Protein AF-A0A538DEJ4-F1 (afdb_monomer)

Mean predicted aligned error: 14.35 Å

Sequence (282 aa):
MAHRPQLLLADEPTGELDAKNAAVVYELIGELTRAQGTTAIVVSHDPGSASIADRIVHIRDGRVSAEQARAQPDSEEIVVARGGWLRVPEELLRRGGIGSRARARLAEHSVLIEGTEDVAEAEPEAPKPTPAAPTDGVAIELRDLVKRTGERTILSGLSAAIRPGLLTVVTGPSGSGKTTLLHLLAGLDLPSAGEVVVLGERIDELDRAGRAAFRRDRLALVAQEPPLVPFLSVRENVELFLGLRSPNGNNGQAQETLALVGLEQLAEQRVSRLSTGEQERV

Solvent-accessible surface area (backbone atoms only — not comparable to full-atom values): 17095 Å² total; per-residue (Å²): 122,97,78,70,56,67,66,46,82,39,76,47,87,42,81,81,50,33,74,70,59,30,47,53,52,42,51,52,52,38,50,48,28,63,78,66,68,25,45,74,48,74,47,69,90,57,76,66,56,62,79,59,41,68,62,48,78,42,72,54,96,94,36,77,34,36,38,35,44,59,92,40,83,91,50,75,47,65,48,68,43,90,93,72,51,60,57,79,55,68,67,59,29,61,78,53,56,36,44,91,47,64,47,76,44,83,54,100,90,47,76,49,77,40,40,39,95,55,74,51,80,66,70,79,71,70,78,76,74,79,78,63,78,70,53,91,67,65,33,33,43,34,42,48,25,22,33,62,62,87,92,47,73,58,38,84,51,48,62,50,75,41,52,39,76,59,93,81,87,88,85,77,61,65,88,65,33,66,69,57,51,53,31,40,74,54,42,76,42,73,64,72,38,60,47,44,31,48,74,84,40,57,48,70,78,43,53,79,66,52,28,51,50,46,37,51,75,76,52,85,82,89,60,97,68,69,92,70,56,54,87,35,26,43,40,54,44,43,36,51,58,51,38,72,61,37,87,85,70,50,93,66,55,33,59,58,53,28,52,78,65,73,40,58,92,45,29,83,41,38,45,73,76,48,55,69,78,54,51,75,62,105

Structure (mmCIF, N/CA/C/O backbone):
data_AF-A0A538DEJ4-F1
#
_entry.id   AF-A0A538DEJ4-F1
#
loop_
_atom_site.group_PDB
_atom_site.id
_atom_site.type_symbol
_atom_site.label_atom_id
_atom_site.label_alt_id
_atom_site.label_comp_id
_atom_site.label_asym_id
_atom_site.label_entity_id
_atom_site.label_seq_id
_atom_site.pdbx_PDB_ins_code
_atom_site.Cartn_x
_atom_site.Cartn_y
_atom_site.Cartn_z
_atom_site.occupancy
_atom_site.B_iso_or_equiv
_atom_site.auth_seq_id
_atom_site.auth_comp_id
_atom_site.auth_asym_id
_atom_site.auth_atom_id
_atom_site.pdbx_PDB_model_num
ATOM 1 N N . MET A 1 1 ? -0.278 -19.490 22.471 1.00 59.78 1 MET A N 1
ATOM 2 C CA . MET A 1 1 ? 0.626 -18.517 23.132 1.00 59.78 1 MET A CA 1
ATOM 3 C C . MET A 1 1 ? 1.548 -19.221 24.112 1.00 59.78 1 MET A C 1
ATOM 5 O O . MET A 1 1 ? 1.057 -19.983 24.934 1.00 59.78 1 MET A O 1
ATOM 9 N N . ALA A 1 2 ? 2.864 -19.004 24.004 1.00 63.00 2 ALA A N 1
ATOM 10 C CA . ALA A 1 2 ? 3.878 -19.783 24.730 1.00 63.00 2 ALA A CA 1
ATOM 11 C C . ALA A 1 2 ? 3.918 -19.525 26.250 1.00 63.00 2 ALA A C 1
ATOM 13 O O . ALA A 1 2 ? 4.257 -20.429 27.004 1.00 63.00 2 ALA A O 1
ATOM 14 N N . HIS A 1 3 ? 3.538 -18.328 26.708 1.00 77.38 3 HIS A N 1
ATOM 15 C CA . HIS A 1 3 ? 3.664 -17.915 28.113 1.00 77.38 3 HIS A CA 1
ATOM 16 C C . HIS A 1 3 ? 2.322 -17.733 28.848 1.00 77.38 3 HIS A C 1
ATOM 18 O O . HIS A 1 3 ? 2.320 -17.208 29.954 1.00 77.38 3 HIS A O 1
ATOM 24 N N . ARG A 1 4 ? 1.194 -18.161 28.248 1.00 79.94 4 ARG A N 1
ATOM 25 C CA . ARG A 1 4 ? -0.172 -18.065 28.817 1.00 79.94 4 ARG A CA 1
ATOM 26 C C . ARG A 1 4 ? -0.463 -16.705 29.488 1.00 79.94 4 ARG A C 1
ATOM 28 O O . ARG A 1 4 ? -0.663 -16.656 30.703 1.00 79.94 4 ARG A O 1
ATOM 35 N N . PRO A 1 5 ? -0.440 -15.595 28.729 1.00 85.56 5 PRO A N 1
ATOM 36 C CA . PRO A 1 5 ? -0.683 -14.281 29.305 1.00 85.56 5 PRO A CA 1
ATOM 37 C C . PRO A 1 5 ? -2.100 -14.169 29.872 1.00 85.56 5 PRO A C 1
ATOM 39 O O . PRO A 1 5 ? -3.044 -14.750 29.339 1.00 85.56 5 PRO A O 1
ATOM 42 N N . GLN A 1 6 ? -2.259 -13.359 30.918 1.00 87.50 6 GLN A N 1
ATOM 43 C CA . GLN A 1 6 ? -3.583 -12.956 31.404 1.00 87.50 6 GLN A CA 1
ATOM 44 C C . GLN A 1 6 ? -4.226 -11.894 30.495 1.00 87.50 6 GLN A C 1
ATOM 46 O O . GLN A 1 6 ? -5.451 -11.815 30.430 1.00 87.50 6 GLN A O 1
ATOM 51 N N . LEU A 1 7 ? -3.409 -11.116 29.770 1.00 91.25 7 LEU A N 1
ATOM 52 C CA . LEU A 1 7 ? -3.833 -10.069 28.840 1.00 91.25 7 LEU A CA 1
ATOM 53 C C . LEU A 1 7 ? -3.055 -10.158 27.521 1.00 91.25 7 LEU A C 1
ATOM 55 O O . LEU A 1 7 ? -1.825 -10.132 27.519 1.00 91.25 7 LEU A O 1
ATOM 59 N N . LEU A 1 8 ? -3.780 -10.217 26.410 1.00 89.19 8 LEU A N 1
ATOM 60 C CA . LEU A 1 8 ? -3.273 -10.112 25.050 1.00 89.19 8 LEU A CA 1
ATOM 61 C C . LEU A 1 8 ? -3.680 -8.761 24.459 1.00 89.19 8 LEU A C 1
ATOM 63 O O . LEU A 1 8 ? -4.864 -8.445 24.408 1.00 89.19 8 LEU A O 1
ATOM 67 N N . LEU A 1 9 ? -2.705 -7.996 23.976 1.00 91.81 9 LEU A N 1
ATOM 68 C CA . LEU A 1 9 ? -2.923 -6.802 23.164 1.00 91.81 9 LEU A CA 1
ATOM 69 C C . LEU A 1 9 ? -2.383 -7.092 21.762 1.00 91.81 9 LEU A C 1
ATOM 71 O O . LEU A 1 9 ? -1.211 -7.446 21.630 1.00 91.81 9 LEU A O 1
ATOM 75 N N . ALA A 1 10 ? -3.229 -6.988 20.743 1.00 89.12 10 ALA A N 1
ATOM 76 C CA . ALA A 1 10 ? -2.849 -7.184 19.349 1.00 89.12 10 ALA A CA 1
ATOM 77 C C . ALA A 1 10 ? -3.249 -5.951 18.536 1.00 89.12 10 ALA A C 1
ATOM 79 O O . ALA A 1 10 ? -4.423 -5.587 18.517 1.00 89.12 10 ALA A O 1
ATOM 80 N N . ASP A 1 11 ? -2.270 -5.327 17.889 1.00 90.38 11 ASP A N 1
ATOM 81 C CA . ASP A 1 11 ? -2.464 -4.175 17.011 1.00 90.38 11 ASP A CA 1
ATOM 82 C C . ASP A 1 11 ? -2.265 -4.629 15.563 1.00 90.38 11 ASP A C 1
ATOM 84 O O . ASP A 1 11 ? -1.200 -5.151 15.232 1.00 90.38 11 ASP A O 1
ATOM 88 N N . GLU A 1 12 ? -3.324 -4.547 14.758 1.00 89.06 12 GLU A N 1
ATOM 89 C CA . GLU A 1 12 ? -3.398 -4.999 13.361 1.00 89.06 12 GLU A CA 1
ATOM 90 C C . GLU A 1 12 ? -2.705 -6.351 13.075 1.00 89.06 12 GLU A C 1
ATOM 92 O O . GLU A 1 12 ? -1.819 -6.445 12.220 1.00 89.06 12 GLU A O 1
ATOM 97 N N . PRO A 1 13 ? -3.110 -7.455 13.742 1.00 86.81 13 PRO A N 1
ATOM 98 C CA . PRO A 1 13 ? -2.421 -8.748 13.642 1.00 86.81 13 PRO A CA 1
ATOM 99 C C . PRO A 1 13 ? -2.464 -9.394 12.243 1.00 86.81 13 PRO A C 1
ATOM 101 O O . PRO A 1 13 ? -1.823 -10.424 12.027 1.00 86.81 13 PRO A O 1
ATOM 104 N N . THR A 1 14 ? -3.230 -8.828 11.308 1.00 87.25 14 THR A N 1
ATOM 105 C CA . THR A 1 14 ? -3.470 -9.356 9.958 1.00 87.25 14 THR A CA 1
ATOM 106 C C . THR A 1 14 ? -3.157 -8.362 8.837 1.00 87.25 14 THR A C 1
ATOM 108 O O . THR A 1 14 ? -3.439 -8.687 7.686 1.00 87.25 14 THR A O 1
ATOM 111 N N . GLY A 1 15 ? -2.552 -7.200 9.124 1.00 74.31 15 GLY A N 1
ATOM 112 C CA . GLY A 1 15 ? -2.408 -6.077 8.177 1.00 74.31 15 GLY A CA 1
ATOM 113 C C . GLY A 1 15 ? -1.716 -6.374 6.831 1.00 74.31 15 GLY A C 1
ATOM 114 O O . GLY A 1 15 ? -1.868 -5.609 5.886 1.00 74.31 15 GLY A O 1
ATOM 115 N N . GLU A 1 16 ? -1.010 -7.503 6.697 1.00 74.06 16 GLU A N 1
ATOM 116 C CA . GLU A 1 16 ? -0.337 -7.932 5.452 1.00 74.06 16 GLU A CA 1
ATOM 117 C C . GLU A 1 16 ? -0.868 -9.260 4.871 1.00 74.06 16 GLU A C 1
ATOM 119 O O . GLU A 1 16 ? -0.378 -9.778 3.855 1.00 74.06 16 GLU A O 1
ATOM 124 N N . LEU A 1 17 ? -1.857 -9.861 5.529 1.00 81.06 17 LEU A N 1
ATOM 125 C CA . LEU A 1 17 ? -2.380 -11.172 5.170 1.00 81.06 17 LEU A CA 1
ATOM 126 C C . LEU A 1 17 ? -3.568 -11.046 4.218 1.00 81.06 17 LEU A C 1
ATOM 128 O O . LEU A 1 17 ? -4.371 -10.124 4.297 1.00 81.06 17 LEU A O 1
ATOM 132 N N . ASP A 1 18 ? -3.707 -12.018 3.315 1.00 83.06 18 ASP A N 1
ATOM 133 C CA . ASP A 1 18 ? -4.955 -12.164 2.570 1.00 83.06 18 ASP A CA 1
ATOM 134 C C . ASP A 1 18 ? -6.097 -12.623 3.488 1.00 83.06 18 ASP A C 1
ATOM 136 O O . ASP A 1 18 ? -5.868 -13.183 4.561 1.00 83.06 18 ASP A O 1
ATOM 140 N N . ALA A 1 19 ? -7.337 -12.445 3.028 1.00 80.12 19 ALA A N 1
ATOM 141 C CA . ALA A 1 19 ? -8.539 -12.743 3.804 1.00 80.12 19 ALA A CA 1
ATOM 142 C C . ALA A 1 19 ? -8.587 -14.180 4.360 1.00 80.12 19 ALA A C 1
ATOM 144 O O . ALA A 1 19 ? -9.108 -14.406 5.451 1.00 80.12 19 ALA A O 1
ATOM 145 N N . LYS A 1 20 ? -8.028 -15.168 3.642 1.00 82.00 20 LYS A N 1
ATOM 146 C CA . LYS A 1 20 ? -8.028 -16.564 4.099 1.00 82.00 20 LYS A CA 1
ATOM 147 C C . LYS A 1 20 ? -7.045 -16.755 5.250 1.00 82.00 20 LYS A C 1
ATOM 149 O O . LYS A 1 20 ? -7.383 -17.392 6.243 1.00 82.00 20 LYS A O 1
ATOM 154 N N . ASN A 1 21 ? -5.838 -16.215 5.117 1.00 83.56 21 ASN A N 1
ATOM 155 C CA . ASN A 1 21 ? -4.816 -16.299 6.155 1.00 83.56 21 ASN A CA 1
ATOM 156 C C . ASN A 1 21 ? -5.172 -15.442 7.378 1.00 83.56 21 ASN A C 1
ATOM 158 O O . ASN A 1 21 ? -4.974 -15.887 8.506 1.00 83.56 21 ASN A O 1
ATOM 162 N N . ALA A 1 22 ? -5.767 -14.266 7.166 1.00 87.75 22 ALA A N 1
ATOM 163 C CA . ALA A 1 22 ? -6.300 -13.423 8.231 1.00 87.75 22 ALA A CA 1
ATOM 164 C C . ALA A 1 22 ? -7.364 -14.165 9.060 1.00 87.75 22 ALA A C 1
ATOM 166 O O . ALA A 1 22 ? -7.280 -14.184 10.287 1.00 87.75 22 ALA A O 1
ATOM 167 N N . ALA A 1 23 ? -8.300 -14.863 8.403 1.00 87.81 23 ALA A N 1
ATOM 168 C CA . ALA A 1 23 ? -9.325 -15.656 9.085 1.00 87.81 23 ALA A CA 1
ATOM 169 C C . ALA A 1 23 ? -8.725 -16.734 10.005 1.00 87.81 23 ALA A C 1
ATOM 171 O O . ALA A 1 23 ? -9.164 -16.874 11.145 1.00 87.81 23 ALA A O 1
ATOM 172 N N . VAL A 1 24 ? -7.679 -17.438 9.551 1.00 89.94 24 VAL A N 1
ATOM 173 C CA . VAL A 1 24 ? -6.969 -18.439 10.369 1.00 89.94 24 VAL A CA 1
ATOM 174 C C . VAL A 1 24 ? -6.316 -17.796 11.595 1.00 89.94 24 VAL A C 1
ATOM 176 O O . VAL A 1 24 ? -6.382 -18.346 12.694 1.00 89.94 24 VAL A O 1
ATOM 179 N N . VAL A 1 25 ? -5.690 -16.626 11.435 1.00 91.38 25 VAL A N 1
ATOM 180 C CA . VAL A 1 25 ? -5.072 -15.902 12.558 1.00 91.38 25 VAL A CA 1
ATOM 181 C C . VAL A 1 25 ? -6.123 -15.494 13.587 1.00 91.38 25 VAL A C 1
ATOM 183 O O . VAL A 1 25 ? -5.917 -15.725 14.781 1.00 91.38 25 VAL A O 1
ATOM 186 N N . TYR A 1 26 ? -7.258 -14.945 13.151 1.00 93.25 26 TYR A N 1
ATOM 187 C CA . TYR A 1 26 ? -8.341 -14.600 14.067 1.00 93.25 26 TYR A CA 1
ATOM 188 C C . TYR A 1 26 ? -8.897 -15.827 14.781 1.00 93.25 26 TYR A C 1
ATOM 190 O O . TYR A 1 26 ? -9.009 -15.799 16.006 1.00 93.25 26 TYR A O 1
ATOM 198 N N . GLU A 1 27 ? -9.184 -16.911 14.060 1.00 90.69 27 GLU A N 1
ATOM 199 C CA . GLU A 1 27 ? -9.676 -18.163 14.644 1.00 90.69 27 GLU A CA 1
ATOM 200 C C . GLU A 1 27 ? -8.746 -18.653 15.761 1.00 90.69 27 GLU A C 1
ATOM 202 O O . GLU A 1 27 ? -9.191 -18.848 16.893 1.00 90.69 27 GLU A O 1
ATOM 207 N N . LEU A 1 28 ? -7.436 -18.701 15.501 1.00 90.00 28 LEU A N 1
ATOM 208 C CA . LEU A 1 28 ? -6.428 -19.071 16.497 1.00 90.00 28 LEU A CA 1
ATOM 209 C C . LEU A 1 28 ? -6.407 -18.128 17.708 1.00 90.00 28 LEU A C 1
ATOM 211 O O . LEU A 1 28 ? -6.309 -18.591 18.848 1.00 90.00 28 LEU A O 1
ATOM 215 N N . ILE A 1 29 ? -6.488 -16.810 17.496 1.00 91.19 29 ILE A N 1
ATOM 216 C CA . ILE A 1 29 ? -6.558 -15.828 18.591 1.00 91.19 29 ILE A CA 1
ATOM 217 C C . ILE A 1 29 ? -7.810 -16.075 19.438 1.00 91.19 29 ILE A C 1
ATOM 219 O O . ILE A 1 29 ? -7.721 -16.115 20.669 1.00 91.19 29 ILE A O 1
ATOM 223 N N . GLY A 1 30 ? -8.963 -16.282 18.802 1.00 90.56 30 GLY A N 1
ATOM 224 C CA . GLY A 1 30 ? -10.230 -16.541 19.475 1.00 90.56 30 GLY A CA 1
ATOM 225 C C . GLY A 1 30 ? -10.222 -17.849 20.268 1.00 90.56 30 GLY A C 1
ATOM 226 O O . GLY A 1 30 ? -10.666 -17.877 21.417 1.00 90.56 30 GLY A O 1
ATOM 227 N N . GLU A 1 31 ? -9.702 -18.929 19.688 1.00 89.00 31 GLU A N 1
ATOM 228 C CA . GLU A 1 31 ? -9.564 -20.227 20.355 1.00 89.00 31 GLU A CA 1
ATOM 229 C C . GLU A 1 31 ? -8.641 -20.147 21.569 1.00 89.00 31 GLU A C 1
ATOM 231 O O . GLU A 1 31 ? -9.003 -20.601 22.655 1.00 89.00 31 GLU A O 1
ATOM 236 N N . LEU A 1 32 ? -7.463 -19.537 21.416 1.00 86.12 32 LEU A N 1
ATOM 237 C CA . LEU A 1 32 ? -6.482 -19.430 22.495 1.00 86.12 32 LEU A CA 1
ATOM 238 C C . LEU A 1 32 ? -6.994 -18.569 23.648 1.00 86.12 32 LEU A C 1
ATOM 240 O O . LEU A 1 32 ? -6.840 -18.960 24.804 1.00 86.12 32 LEU A O 1
ATOM 244 N N . THR A 1 33 ? -7.631 -17.440 23.334 1.00 90.12 33 THR A N 1
ATOM 245 C CA . THR A 1 33 ? -8.262 -16.547 24.317 1.00 90.12 33 THR A CA 1
ATOM 246 C C . THR A 1 33 ? -9.266 -17.322 25.173 1.00 90.12 33 THR A C 1
ATOM 248 O O . THR A 1 33 ? -9.175 -17.314 26.401 1.00 90.12 33 THR A O 1
ATOM 251 N N . ARG A 1 34 ? -10.161 -18.088 24.535 1.00 90.12 34 ARG A N 1
ATOM 252 C CA . ARG A 1 34 ? -11.199 -18.875 25.221 1.00 90.12 34 ARG A CA 1
ATOM 253 C C . ARG A 1 34 ? -10.633 -20.059 25.995 1.00 90.12 34 ARG A C 1
ATOM 255 O O . ARG A 1 34 ? -10.994 -20.261 27.150 1.00 90.12 34 ARG A O 1
ATOM 262 N N . ALA A 1 35 ? -9.732 -20.827 25.385 1.00 87.81 35 ALA A N 1
ATOM 263 C CA . ALA A 1 35 ? -9.149 -22.018 25.998 1.00 87.81 35 ALA A CA 1
ATOM 264 C C . ALA A 1 35 ? -8.284 -21.692 27.224 1.00 87.81 35 ALA A C 1
ATOM 266 O O . ALA A 1 35 ? -8.162 -22.516 28.129 1.00 87.81 35 ALA A O 1
ATOM 267 N N . GLN A 1 36 ? -7.662 -20.511 27.251 1.00 88.19 36 GLN A N 1
ATOM 268 C CA . GLN A 1 36 ? -6.764 -20.094 28.332 1.00 88.19 36 GLN A CA 1
ATOM 269 C C . GLN A 1 36 ? -7.419 -19.126 29.324 1.00 88.19 36 GLN A C 1
ATOM 271 O O . GLN A 1 36 ? -6.812 -18.830 30.352 1.00 88.19 36 GLN A O 1
ATOM 276 N N . GLY A 1 37 ? -8.632 -18.638 29.041 1.00 86.44 37 GLY A N 1
ATOM 277 C CA . GLY A 1 37 ? -9.264 -17.575 29.826 1.00 86.44 37 GLY A CA 1
ATOM 278 C C . GLY A 1 37 ? -8.477 -16.259 29.786 1.00 86.44 37 GLY A C 1
ATOM 279 O O . GLY A 1 37 ? -8.560 -15.461 30.717 1.00 86.44 37 GLY A O 1
ATOM 280 N N . THR A 1 38 ? -7.672 -16.050 28.742 1.00 90.06 38 THR A N 1
ATOM 281 C CA . THR A 1 38 ? -6.911 -14.815 28.533 1.00 90.06 38 THR A CA 1
ATOM 282 C C . THR A 1 38 ? -7.883 -13.694 28.176 1.00 90.06 38 THR A C 1
ATOM 284 O O . THR A 1 38 ? -8.802 -13.896 27.392 1.00 90.06 38 THR A O 1
ATOM 287 N N . THR A 1 39 ? -7.686 -12.494 28.719 1.00 91.44 39 THR A N 1
ATOM 288 C CA . THR A 1 39 ? -8.386 -11.295 28.231 1.00 91.44 39 THR A CA 1
ATOM 289 C C . THR A 1 39 ? -7.680 -10.808 26.970 1.00 91.44 39 THR A C 1
ATOM 291 O O . THR A 1 39 ? -6.461 -10.673 26.993 1.00 91.44 39 THR A O 1
ATOM 294 N N . ALA A 1 40 ? -8.395 -10.535 25.879 1.00 91.38 40 ALA A N 1
ATOM 295 C CA . ALA A 1 40 ? -7.789 -10.066 24.633 1.00 91.38 40 ALA A CA 1
ATOM 296 C C . ALA A 1 40 ? -8.404 -8.742 24.163 1.00 91.38 40 ALA A C 1
ATOM 298 O O . ALA A 1 40 ? -9.623 -8.588 24.161 1.00 91.38 40 ALA A O 1
ATOM 299 N N . ILE A 1 41 ? -7.551 -7.807 23.743 1.00 93.62 41 ILE A N 1
ATOM 300 C CA . ILE A 1 41 ? -7.924 -6.601 23.001 1.00 93.62 41 ILE A CA 1
ATOM 301 C C . ILE A 1 41 ? -7.241 -6.693 21.642 1.00 93.62 41 ILE A C 1
ATOM 303 O O . ILE A 1 41 ? -6.017 -6.812 21.565 1.00 93.62 41 ILE A O 1
ATOM 307 N N . VAL A 1 42 ? -8.045 -6.644 20.585 1.00 92.44 42 VAL A N 1
ATOM 308 C CA . VAL A 1 42 ? -7.577 -6.645 19.201 1.00 92.44 42 VAL A CA 1
ATOM 309 C C . VAL A 1 42 ? -8.016 -5.336 18.563 1.00 92.44 42 VAL A C 1
ATOM 311 O O . VAL A 1 42 ? -9.206 -5.031 18.546 1.00 92.44 42 VAL A O 1
ATOM 314 N N . VAL A 1 43 ? -7.055 -4.564 18.069 1.00 91.81 43 VAL A N 1
ATOM 315 C CA . VAL A 1 43 ? -7.292 -3.379 17.243 1.00 91.81 43 VAL A CA 1
ATOM 316 C C . VAL A 1 43 ? -7.164 -3.821 15.794 1.00 91.81 43 VAL A C 1
ATOM 318 O O . VAL A 1 43 ? -6.141 -4.398 15.425 1.00 91.81 43 VAL A O 1
ATOM 321 N N . SER A 1 44 ? -8.216 -3.633 14.997 1.00 88.56 44 SER A N 1
ATOM 322 C CA . SER A 1 44 ? -8.147 -3.907 13.566 1.00 88.56 44 SER A CA 1
ATOM 323 C C . SER A 1 44 ? -9.210 -3.177 12.752 1.00 88.56 44 SER A C 1
ATOM 325 O O . SER A 1 44 ? -10.326 -2.961 13.230 1.00 88.56 44 SER A O 1
ATOM 327 N N . HIS A 1 45 ? -8.871 -2.856 11.506 1.00 83.50 45 HIS A N 1
ATOM 328 C CA . HIS A 1 45 ? -9.810 -2.424 10.472 1.00 83.50 45 HIS A CA 1
ATOM 329 C C . HIS A 1 45 ? -10.409 -3.581 9.649 1.00 83.50 45 HIS A C 1
ATOM 331 O O . HIS A 1 45 ? -11.334 -3.350 8.868 1.00 83.50 45 HIS A O 1
ATOM 337 N N . ASP A 1 46 ? -9.928 -4.819 9.812 1.00 83.62 46 ASP A N 1
ATOM 338 C CA . ASP A 1 46 ? -10.441 -5.974 9.069 1.00 83.62 46 ASP A CA 1
ATOM 339 C C . ASP A 1 46 ? -11.797 -6.461 9.633 1.00 83.62 46 ASP A C 1
ATOM 341 O O . ASP A 1 46 ? -11.896 -6.778 10.829 1.00 83.62 46 ASP A O 1
ATOM 345 N N . PRO A 1 47 ? -12.848 -6.592 8.797 1.00 79.69 47 PRO A N 1
ATOM 346 C CA . PRO A 1 47 ? -14.163 -7.070 9.234 1.00 79.69 47 PRO A CA 1
ATOM 347 C C . PRO A 1 47 ? -14.155 -8.486 9.828 1.00 79.69 47 PRO A C 1
ATOM 349 O O . PRO A 1 47 ? -15.044 -8.835 10.604 1.00 79.69 47 PRO A O 1
ATOM 352 N N . GLY A 1 48 ? -13.166 -9.316 9.489 1.00 82.56 48 GLY A N 1
ATOM 353 C CA . GLY A 1 48 ? -13.005 -10.668 10.017 1.00 82.56 48 GLY A CA 1
ATOM 354 C C . GLY A 1 48 ? -12.754 -10.698 11.524 1.00 82.56 48 GLY A C 1
ATOM 355 O O . GLY A 1 48 ? -13.174 -11.652 12.183 1.00 82.56 48 GLY A O 1
ATOM 356 N N . SER A 1 49 ? -12.181 -9.638 12.102 1.00 86.38 49 SER A N 1
ATOM 357 C CA . SER A 1 49 ? -11.989 -9.506 13.555 1.00 86.38 49 SER A CA 1
ATOM 358 C C . SER A 1 49 ? -13.306 -9.571 14.345 1.00 86.38 49 SER A C 1
ATOM 360 O O . SER A 1 49 ? -13.350 -10.130 15.445 1.00 86.38 49 SER A O 1
ATOM 362 N N . ALA A 1 50 ? -14.413 -9.099 13.760 1.00 84.44 50 ALA A N 1
ATOM 363 C CA . ALA A 1 50 ? -15.736 -9.143 14.379 1.00 84.44 50 ALA A CA 1
ATOM 364 C C . ALA A 1 50 ? -16.215 -10.580 14.648 1.00 84.44 50 ALA A C 1
ATOM 366 O O . ALA A 1 50 ? -16.938 -10.827 15.611 1.00 84.44 50 ALA A O 1
ATOM 367 N N . SER A 1 51 ? -15.777 -11.554 13.841 1.00 83.19 51 SER A N 1
ATOM 368 C CA . SER A 1 51 ? -16.199 -12.957 13.973 1.00 83.19 51 SER A CA 1
ATOM 369 C C . SER A 1 51 ? -15.771 -13.595 15.299 1.00 83.19 51 SER A C 1
ATOM 371 O O . SER A 1 51 ? -16.463 -14.473 15.832 1.00 83.19 51 SER A O 1
ATOM 373 N N . ILE A 1 52 ? -14.650 -13.131 15.859 1.00 87.31 52 ILE A N 1
ATOM 374 C CA . ILE A 1 52 ? -14.080 -13.654 17.100 1.00 87.31 52 ILE A CA 1
ATOM 375 C C . ILE A 1 52 ? -14.420 -12.809 18.322 1.00 87.31 52 ILE A C 1
ATOM 377 O O . ILE A 1 52 ? -14.231 -13.300 19.435 1.00 87.31 52 ILE A O 1
ATOM 381 N N . ALA A 1 53 ? -14.912 -11.586 18.124 1.00 87.94 53 ALA A N 1
ATOM 382 C CA . ALA A 1 53 ? -15.170 -10.632 19.186 1.00 87.94 53 ALA A CA 1
ATOM 383 C C . ALA A 1 53 ? -16.430 -10.998 19.985 1.00 87.94 53 ALA A C 1
ATOM 385 O O . ALA A 1 53 ? -17.486 -11.294 19.428 1.00 87.94 53 ALA A O 1
ATOM 386 N N . ASP A 1 54 ? -16.325 -10.931 21.312 1.00 87.31 54 ASP A N 1
ATOM 387 C CA . ASP A 1 54 ? -17.492 -10.977 22.200 1.00 87.31 54 ASP A CA 1
ATOM 388 C C . ASP A 1 54 ? -18.115 -9.573 22.379 1.00 87.31 54 ASP A C 1
ATOM 390 O O . ASP A 1 54 ? -19.312 -9.440 22.648 1.00 87.31 54 ASP A O 1
ATOM 394 N N . ARG A 1 55 ? -17.305 -8.526 22.169 1.00 86.44 55 ARG A N 1
ATOM 395 C CA . ARG A 1 55 ? -17.655 -7.102 22.227 1.00 86.44 55 ARG A CA 1
ATOM 396 C C . ARG A 1 55 ? -16.804 -6.322 21.223 1.00 86.44 55 ARG A C 1
ATOM 398 O O . ARG A 1 55 ? -15.592 -6.522 21.177 1.00 86.44 55 ARG A O 1
ATOM 405 N N . ILE A 1 56 ? -17.423 -5.411 20.479 1.00 88.44 56 ILE A N 1
ATOM 406 C CA . ILE A 1 56 ? -16.783 -4.505 19.521 1.00 88.44 56 ILE A CA 1
ATOM 407 C C . ILE A 1 56 ? -16.996 -3.074 20.005 1.00 88.44 56 ILE A C 1
ATOM 409 O O . ILE A 1 56 ? -18.105 -2.694 20.374 1.00 88.44 56 ILE A O 1
ATOM 413 N N . VAL A 1 57 ? -15.926 -2.282 20.024 1.00 85.38 57 VAL A N 1
ATOM 414 C CA . VAL A 1 57 ? -15.956 -0.875 20.437 1.00 85.38 57 VAL A CA 1
ATOM 415 C C . VAL A 1 57 ? -15.410 -0.030 19.297 1.00 85.38 57 VAL A C 1
ATOM 417 O O . VAL A 1 57 ? -14.255 -0.180 18.906 1.00 85.38 57 VAL A O 1
ATOM 420 N N . HIS A 1 58 ? -16.221 0.891 18.787 1.00 81.19 58 HIS A N 1
ATOM 421 C CA . HIS A 1 58 ? -15.820 1.816 17.733 1.00 81.19 58 HIS A CA 1
ATOM 422 C C . HIS A 1 58 ? -15.331 3.127 18.341 1.00 81.19 58 HIS A C 1
ATOM 424 O O . HIS A 1 58 ? -16.097 3.833 19.000 1.00 81.19 58 HIS A O 1
ATOM 430 N N . ILE A 1 59 ? -14.079 3.502 18.081 1.00 79.25 59 ILE A N 1
ATOM 431 C CA . ILE A 1 59 ? -13.498 4.774 18.526 1.00 79.25 59 ILE A CA 1
ATOM 432 C C . ILE A 1 59 ? -13.415 5.739 17.338 1.00 79.25 59 ILE A C 1
ATOM 434 O O . ILE A 1 59 ? -12.937 5.372 16.269 1.00 79.25 59 ILE A O 1
ATOM 438 N N . ARG A 1 60 ? -13.868 6.982 17.527 1.00 66.50 60 ARG A N 1
ATOM 439 C CA . ARG A 1 60 ? -13.727 8.094 16.571 1.00 66.50 60 ARG A CA 1
ATOM 440 C C . ARG A 1 60 ? -13.373 9.373 17.328 1.00 66.50 60 ARG A C 1
ATOM 442 O O . ARG A 1 60 ? -13.949 9.633 18.383 1.00 66.50 60 ARG A O 1
ATOM 449 N N . ASP A 1 61 ? -12.427 10.158 16.815 1.00 71.81 61 ASP A N 1
ATOM 450 C CA . ASP A 1 61 ? -11.946 11.413 17.425 1.00 71.81 61 ASP A CA 1
ATOM 451 C C . ASP A 1 61 ? -11.601 11.278 18.923 1.00 71.81 61 ASP A C 1
ATOM 453 O O . ASP A 1 61 ? -11.939 12.122 19.756 1.00 71.81 61 ASP A O 1
ATOM 457 N N . GLY A 1 62 ? -10.975 10.153 19.288 1.00 71.12 62 GLY A N 1
ATOM 458 C CA . GLY A 1 62 ? -10.575 9.854 20.665 1.00 71.12 62 GLY A CA 1
ATOM 459 C C . GLY A 1 62 ? -11.725 9.518 21.624 1.00 71.12 62 GLY A C 1
ATOM 460 O O . GLY A 1 62 ? -11.512 9.485 22.835 1.00 71.12 62 GLY A O 1
ATOM 461 N N . ARG A 1 63 ? -12.944 9.274 21.124 1.00 70.31 63 ARG A N 1
ATOM 462 C CA . ARG A 1 63 ? -14.111 8.892 21.934 1.00 70.31 63 ARG A CA 1
ATOM 463 C C . ARG A 1 63 ? -14.752 7.609 21.426 1.00 70.31 63 ARG A C 1
ATOM 465 O O . ARG A 1 63 ? -14.758 7.343 20.227 1.00 70.31 63 ARG A O 1
ATOM 472 N N . VAL A 1 64 ? -15.343 6.837 22.338 1.00 76.12 64 VAL A N 1
ATOM 473 C CA . VAL A 1 64 ? -16.211 5.716 21.960 1.00 76.12 64 VAL A CA 1
ATOM 474 C C . VAL A 1 64 ? -17.456 6.281 21.282 1.00 76.12 64 VAL A C 1
ATOM 476 O O . VAL A 1 64 ? -18.135 7.145 21.835 1.00 76.12 64 VAL A O 1
ATOM 479 N N . SER A 1 65 ? -17.705 5.817 20.066 1.00 74.50 65 SER A N 1
ATOM 480 C CA . SER A 1 65 ? -18.802 6.250 19.202 1.00 74.50 65 SER A CA 1
ATOM 481 C C . SER A 1 65 ? -19.946 5.240 19.171 1.00 74.50 65 SER A C 1
ATOM 483 O O . SER A 1 65 ? -21.104 5.644 19.215 1.00 74.50 65 SER A O 1
ATOM 485 N N . ALA A 1 66 ? -19.626 3.947 19.164 1.00 72.38 66 ALA A N 1
ATOM 486 C CA . ALA A 1 66 ? -20.596 2.862 19.182 1.00 72.38 66 ALA A CA 1
ATOM 487 C C . ALA A 1 66 ? -20.003 1.631 19.870 1.00 72.38 66 ALA A C 1
ATOM 489 O O . ALA A 1 66 ? -18.780 1.452 19.910 1.00 72.38 66 ALA A O 1
ATOM 490 N N . GLU A 1 67 ? -20.882 0.790 20.394 1.00 79.06 67 GLU A N 1
ATOM 491 C CA . GLU A 1 67 ? -20.546 -0.485 20.999 1.00 79.06 67 GLU A CA 1
ATOM 492 C C . GLU A 1 67 ? -21.515 -1.563 20.510 1.00 79.06 67 GLU A C 1
ATOM 494 O O . GLU A 1 67 ? -22.722 -1.341 20.419 1.00 79.06 67 GLU A O 1
ATOM 499 N N . GLN A 1 68 ? -20.981 -2.739 20.193 1.00 78.50 68 GLN A N 1
ATOM 500 C CA . GLN A 1 68 ? -21.771 -3.879 19.751 1.00 78.50 68 GLN A CA 1
ATOM 501 C C . GLN A 1 68 ? -21.379 -5.119 20.552 1.00 78.50 68 GLN A C 1
ATOM 503 O O . GLN A 1 68 ? -20.208 -5.498 20.613 1.00 78.50 68 GLN A O 1
ATOM 508 N N . ALA A 1 69 ? -22.362 -5.765 21.174 1.00 73.88 69 ALA A N 1
ATOM 509 C CA . ALA A 1 69 ? -22.170 -7.031 21.869 1.00 73.88 69 ALA A CA 1
ATOM 510 C C . ALA A 1 69 ? -22.574 -8.200 20.965 1.00 73.88 69 ALA A C 1
ATOM 512 O O . ALA A 1 69 ? -23.598 -8.152 20.284 1.00 73.88 69 ALA A O 1
ATOM 513 N N . ARG A 1 70 ? -21.828 -9.308 21.027 1.00 68.62 70 ARG A N 1
ATOM 514 C CA . ARG A 1 70 ? -22.089 -10.509 20.211 1.00 68.62 70 ARG A CA 1
ATOM 515 C C . ARG A 1 70 ? -23.493 -11.103 20.403 1.00 68.62 70 ARG A C 1
ATOM 517 O O . ARG A 1 70 ? -23.992 -11.793 19.523 1.00 68.62 70 ARG A O 1
ATOM 524 N N . ALA A 1 71 ? -24.129 -10.849 21.548 1.00 58.53 71 ALA A N 1
ATOM 525 C CA . ALA A 1 71 ? -25.464 -11.354 21.872 1.00 58.53 71 ALA A CA 1
ATOM 526 C C . ALA A 1 71 ? -26.598 -10.694 21.063 1.00 58.53 71 ALA A C 1
ATOM 528 O O . ALA A 1 71 ? -27.690 -11.255 21.009 1.00 58.53 71 ALA A O 1
ATOM 529 N N . GLN A 1 72 ? -26.360 -9.530 20.446 1.00 58.41 72 GLN A N 1
ATOM 530 C CA . GLN A 1 72 ? -27.351 -8.824 19.629 1.00 58.41 72 GLN A CA 1
ATOM 531 C C . GLN A 1 72 ? -26.683 -8.232 18.371 1.00 58.41 72 GLN A C 1
ATOM 533 O O . GLN A 1 72 ? -26.439 -7.030 18.299 1.00 58.41 72 GLN A O 1
ATOM 538 N N . PRO A 1 73 ? -26.357 -9.069 17.369 1.00 55.78 73 PRO A N 1
ATOM 539 C CA . PRO A 1 73 ? -25.628 -8.632 16.175 1.00 55.78 73 PRO A CA 1
ATOM 540 C C . PRO A 1 73 ? -26.391 -7.599 15.328 1.00 55.78 73 PRO A C 1
ATOM 542 O O . PRO A 1 73 ? -25.761 -6.831 14.612 1.00 55.78 73 PRO A O 1
ATOM 545 N N . ASP A 1 74 ? -27.719 -7.525 15.448 1.00 57.06 74 ASP A N 1
ATOM 546 C CA . ASP A 1 74 ? -28.551 -6.570 14.700 1.00 57.06 74 ASP A CA 1
ATOM 547 C C . ASP A 1 74 ? -28.836 -5.258 15.459 1.00 57.06 74 ASP A C 1
ATOM 549 O O . ASP A 1 74 ? -29.522 -4.382 14.931 1.00 57.06 74 ASP A O 1
ATOM 553 N N . SER A 1 75 ? -28.331 -5.091 16.689 1.00 60.25 75 SER A N 1
ATOM 554 C CA . SER A 1 75 ? -28.498 -3.854 17.462 1.00 60.25 75 SER A CA 1
ATOM 555 C C . SER A 1 75 ? -27.146 -3.254 17.838 1.00 60.25 75 SER A C 1
ATOM 557 O O . SER A 1 75 ? -26.399 -3.818 18.638 1.00 60.25 75 SER A O 1
ATOM 559 N N . GLU A 1 76 ? -26.842 -2.083 17.286 1.00 65.12 76 GLU A N 1
ATOM 560 C CA . GLU A 1 76 ? -25.729 -1.256 17.751 1.00 65.12 76 GLU A CA 1
ATOM 561 C C . GLU A 1 76 ? -26.199 -0.368 18.907 1.00 65.12 76 GLU A C 1
ATOM 563 O O . GLU A 1 76 ? -27.171 0.383 18.777 1.00 65.12 76 GLU A O 1
ATOM 568 N N . GLU A 1 77 ? -25.499 -0.426 20.040 1.00 71.12 77 GLU A N 1
ATOM 569 C CA . GLU A 1 77 ? -25.713 0.508 21.140 1.00 71.12 77 GLU A CA 1
ATOM 570 C C . GLU A 1 77 ? -24.874 1.768 20.891 1.00 71.12 77 GLU A C 1
ATOM 572 O O . GLU A 1 77 ? -23.639 1.746 20.853 1.00 71.12 77 GLU A O 1
ATOM 577 N N . ILE A 1 78 ? -25.551 2.902 20.701 1.00 75.88 78 ILE A N 1
ATOM 578 C CA . ILE A 1 78 ? -24.899 4.204 20.525 1.00 75.88 78 ILE A CA 1
ATOM 579 C C . ILE A 1 78 ? -24.668 4.830 21.899 1.00 75.88 78 ILE A C 1
ATOM 581 O O . ILE A 1 78 ? -25.585 4.947 22.715 1.00 75.88 78 ILE A O 1
ATOM 585 N N . VAL A 1 79 ? -23.447 5.303 22.143 1.00 74.62 79 VAL A N 1
ATOM 586 C CA . VAL A 1 79 ? -23.115 5.987 23.395 1.00 74.62 79 VAL A CA 1
ATOM 587 C C . VAL A 1 79 ? -23.690 7.406 23.386 1.00 74.62 79 VAL A C 1
ATOM 589 O O . VAL A 1 79 ? -23.331 8.233 22.546 1.00 74.62 79 VAL A O 1
ATOM 592 N N . VAL A 1 80 ? -24.549 7.710 24.364 1.00 79.81 80 VAL A N 1
ATOM 593 C CA . VAL A 1 80 ? -25.078 9.062 24.603 1.00 79.81 80 VAL A CA 1
ATOM 594 C C . VAL A 1 80 ? -24.238 9.748 25.681 1.00 79.81 80 VAL A C 1
ATOM 596 O O . VAL A 1 80 ? -24.294 9.409 26.863 1.00 79.81 80 VAL A O 1
ATOM 599 N N . ALA A 1 81 ? -23.436 10.727 25.277 1.00 74.81 81 ALA A N 1
ATOM 600 C CA . ALA A 1 81 ? -22.623 11.530 26.176 1.00 74.81 81 ALA A CA 1
ATOM 601 C C . ALA A 1 81 ? -23.469 12.524 26.997 1.00 74.81 81 ALA A C 1
ATOM 603 O O . ALA A 1 81 ? -24.634 12.815 26.705 1.00 74.81 81 ALA A O 1
ATOM 604 N N . ARG A 1 82 ? -22.857 13.090 28.048 1.00 73.19 82 ARG A N 1
ATOM 605 C CA . ARG A 1 82 ? -23.494 14.118 28.889 1.00 73.19 82 ARG A CA 1
ATOM 606 C C . ARG A 1 82 ? -23.976 15.294 28.032 1.00 73.19 82 ARG A C 1
ATOM 608 O O . ARG A 1 82 ? -23.236 15.797 27.192 1.00 73.19 82 ARG A O 1
ATOM 615 N N . GLY A 1 83 ? -25.210 15.734 28.275 1.00 76.62 83 GLY A N 1
ATOM 616 C CA . GLY A 1 83 ? -25.871 16.773 27.479 1.00 76.62 83 GLY A CA 1
ATOM 617 C C . GLY A 1 83 ? -26.619 16.254 26.245 1.00 76.62 83 GLY A C 1
ATOM 618 O O . GLY A 1 83 ? -27.104 17.069 25.472 1.00 76.62 83 GLY A O 1
ATOM 619 N N . GLY A 1 84 ? -26.733 14.931 26.063 1.00 78.12 84 GLY A N 1
ATOM 620 C CA . GLY A 1 84 ? -27.512 14.332 24.972 1.00 78.12 84 GLY A CA 1
ATOM 621 C C . GLY A 1 84 ? -26.759 14.226 23.645 1.00 78.12 84 GLY A C 1
ATOM 622 O O . GLY A 1 84 ? -27.365 13.918 22.623 1.00 78.12 84 GLY A O 1
ATOM 623 N N . TRP A 1 85 ? -25.445 14.466 23.649 1.00 76.12 85 TRP A N 1
ATOM 624 C CA . TRP A 1 85 ? -24.608 14.281 22.468 1.00 76.12 85 TRP A CA 1
ATOM 625 C C . TRP A 1 85 ? -24.501 12.799 22.129 1.00 76.12 85 TRP A C 1
ATOM 627 O O . TRP A 1 85 ? -23.957 12.022 22.907 1.00 76.12 85 TRP A O 1
ATOM 637 N N . LEU A 1 86 ? -24.977 12.420 20.952 1.00 82.00 86 LEU A N 1
ATOM 638 C CA . LEU A 1 86 ? -24.820 11.082 20.397 1.00 82.00 86 LEU A CA 1
ATOM 639 C C . LEU A 1 86 ? -24.216 11.204 19.000 1.00 82.00 86 LEU A C 1
ATOM 641 O O . LEU A 1 86 ? -24.526 12.146 18.268 1.00 82.00 86 LEU A O 1
ATOM 645 N N . ARG A 1 87 ? -23.338 10.270 18.632 1.00 76.06 87 ARG A N 1
ATOM 646 C CA . ARG A 1 87 ? -22.777 10.206 17.281 1.00 76.06 87 ARG A CA 1
ATOM 647 C C . ARG A 1 87 ? -23.467 9.081 16.530 1.00 76.06 87 ARG A C 1
ATOM 649 O O . ARG A 1 87 ? -23.257 7.919 16.848 1.00 76.06 87 ARG A O 1
ATOM 656 N N . VAL A 1 88 ? -24.280 9.435 15.540 1.00 79.12 88 VAL A N 1
ATOM 657 C CA . VAL A 1 88 ? -24.930 8.446 14.676 1.00 79.12 88 VAL A CA 1
ATOM 658 C C . VAL A 1 88 ? -23.876 7.865 13.720 1.00 79.12 88 VAL A C 1
ATOM 660 O O . VAL A 1 88 ? -23.163 8.643 13.079 1.00 79.12 88 VAL A O 1
ATOM 663 N N . PRO A 1 89 ? -23.741 6.532 13.621 1.00 71.75 89 PRO A N 1
ATOM 664 C CA . PRO A 1 89 ? -22.912 5.883 12.610 1.00 71.75 89 PRO A CA 1
ATOM 665 C C . PRO A 1 89 ? -23.218 6.383 11.191 1.00 71.75 89 PRO A C 1
ATOM 667 O O . PRO A 1 89 ? -24.378 6.557 10.819 1.00 71.75 89 PRO A O 1
ATOM 670 N N . GLU A 1 90 ? -22.179 6.572 10.372 1.00 71.69 90 GLU A N 1
ATOM 671 C CA . GLU A 1 90 ? -22.308 7.054 8.984 1.00 71.69 90 GLU A CA 1
ATOM 672 C C . GLU A 1 90 ? -23.245 6.204 8.132 1.00 71.69 90 GLU A C 1
ATOM 674 O O . GLU A 1 90 ? -23.978 6.736 7.307 1.00 71.69 90 GLU A O 1
ATOM 679 N N . GLU A 1 91 ? -23.251 4.889 8.340 1.00 69.38 91 GLU A N 1
ATOM 680 C CA . GLU A 1 91 ? -24.142 3.999 7.603 1.00 69.38 91 GLU A CA 1
ATOM 681 C C . GLU A 1 91 ? -25.615 4.287 7.919 1.00 69.38 91 GLU A C 1
ATOM 683 O O . GLU A 1 91 ? -26.441 4.337 7.009 1.00 69.38 91 GLU A O 1
ATOM 688 N N . LEU A 1 92 ? -25.950 4.564 9.184 1.00 78.00 92 LEU A N 1
ATOM 689 C CA . LEU A 1 92 ? -27.307 4.953 9.571 1.00 78.00 92 LEU A CA 1
ATOM 690 C C . LEU A 1 92 ? -27.673 6.341 9.034 1.00 78.00 92 LEU A C 1
ATOM 692 O O . LEU A 1 92 ? -28.804 6.532 8.589 1.00 78.00 92 LEU A O 1
ATOM 696 N N . LEU A 1 93 ? -26.723 7.283 9.007 1.00 81.00 93 LEU A N 1
ATOM 697 C CA . LEU A 1 93 ? -26.924 8.593 8.379 1.00 81.00 93 LEU A CA 1
ATOM 698 C C . LEU A 1 93 ? -27.202 8.452 6.874 1.00 81.00 93 LEU A C 1
ATOM 700 O O . LEU A 1 93 ? -28.197 8.988 6.388 1.00 81.00 93 LEU A O 1
ATOM 704 N N . ARG A 1 94 ? -26.389 7.668 6.150 1.00 77.31 94 ARG A N 1
ATOM 705 C CA . ARG A 1 94 ? -26.562 7.399 4.712 1.00 77.31 94 ARG A CA 1
ATOM 706 C C . ARG A 1 94 ? -27.899 6.733 4.412 1.00 77.31 94 ARG A C 1
ATOM 708 O O . ARG A 1 94 ? -28.651 7.229 3.577 1.00 77.31 94 ARG A O 1
ATOM 715 N N . ARG A 1 95 ? -28.219 5.630 5.097 1.00 77.94 95 ARG A N 1
ATOM 716 C CA . ARG A 1 95 ? -29.480 4.893 4.891 1.00 77.94 95 ARG A CA 1
ATOM 717 C C . ARG A 1 95 ? -30.702 5.717 5.291 1.00 77.94 95 ARG A C 1
ATOM 719 O O . ARG A 1 95 ? -31.750 5.577 4.669 1.00 77.94 95 ARG A O 1
ATOM 726 N N . GLY A 1 96 ? -30.564 6.568 6.306 1.00 77.38 96 GLY A N 1
ATOM 727 C CA . GLY A 1 96 ? -31.607 7.482 6.767 1.00 77.38 96 GLY A CA 1
ATOM 728 C C . GLY A 1 96 ? -31.748 8.761 5.937 1.00 77.38 96 GLY A C 1
ATOM 729 O O . GLY A 1 96 ? -32.648 9.550 6.219 1.00 77.38 96 GLY A O 1
ATOM 730 N N . GLY A 1 97 ? -30.875 8.995 4.948 1.00 80.75 97 GLY A N 1
ATOM 731 C CA . GLY A 1 97 ? -30.853 10.241 4.178 1.00 80.75 97 GLY A CA 1
ATOM 732 C C . GLY A 1 97 ? -30.603 11.478 5.048 1.00 80.75 97 GLY A C 1
ATOM 733 O O . GLY A 1 97 ? -31.141 12.548 4.772 1.00 80.75 97 GLY A O 1
ATOM 734 N N . ILE A 1 98 ? -29.846 11.330 6.137 1.00 82.12 98 ILE A N 1
ATOM 735 C CA . ILE A 1 98 ? -29.581 12.397 7.102 1.00 82.12 98 ILE A CA 1
ATOM 736 C C . ILE A 1 98 ? -28.278 13.102 6.713 1.00 82.12 98 ILE A C 1
ATOM 738 O O . ILE A 1 98 ? -27.201 12.515 6.799 1.00 82.12 98 ILE A O 1
ATOM 742 N N . GLY A 1 99 ? -28.393 14.361 6.286 1.00 78.56 99 GLY A N 1
ATOM 743 C CA . GLY A 1 99 ? -27.260 15.236 5.982 1.00 78.56 99 GLY A CA 1
ATOM 744 C C . GLY A 1 99 ? -26.774 16.029 7.200 1.00 78.56 99 GLY A C 1
ATOM 745 O O . GLY A 1 99 ? -26.746 15.537 8.327 1.00 78.56 99 GLY A O 1
ATOM 746 N N . SER A 1 100 ? -26.422 17.297 6.984 1.00 78.19 100 SER A N 1
ATOM 747 C CA . SER A 1 100 ? -25.941 18.206 8.039 1.00 78.19 100 SER A CA 1
ATOM 748 C C . SER A 1 100 ? -27.024 18.610 9.049 1.00 78.19 100 SER A C 1
ATOM 750 O O . SER A 1 100 ? -26.709 19.082 10.144 1.00 78.19 100 SER A O 1
ATOM 752 N N . ARG A 1 101 ? -28.303 18.424 8.700 1.00 79.50 101 ARG A N 1
ATOM 753 C CA . ARG A 1 101 ? -29.452 18.692 9.566 1.00 79.50 101 ARG A CA 1
ATOM 754 C C . ARG A 1 101 ? -30.425 17.519 9.587 1.00 79.50 101 ARG A C 1
ATOM 756 O O . ARG A 1 101 ? -30.613 16.812 8.598 1.00 79.50 101 ARG A O 1
ATOM 763 N N . ALA A 1 102 ? -31.057 17.345 10.742 1.00 86.12 102 ALA A N 1
ATOM 764 C CA . ALA A 1 102 ? -32.062 16.325 10.983 1.00 86.12 102 ALA A CA 1
ATOM 765 C C . ALA A 1 102 ? -33.177 16.881 11.872 1.00 86.12 102 ALA A C 1
ATOM 767 O O . ALA A 1 102 ? -32.950 17.755 12.714 1.00 86.12 102 ALA A O 1
ATOM 768 N N . ARG A 1 103 ? -34.387 16.352 11.718 1.00 86.69 103 ARG A N 1
ATOM 769 C CA . ARG A 1 103 ? -35.531 16.636 12.579 1.00 86.69 103 ARG A CA 1
ATOM 770 C C . ARG A 1 103 ? -35.676 15.514 13.598 1.00 86.69 103 ARG A C 1
ATOM 772 O O . ARG A 1 103 ? -35.843 14.362 13.221 1.00 86.69 103 ARG A O 1
ATOM 779 N N . ALA A 1 104 ?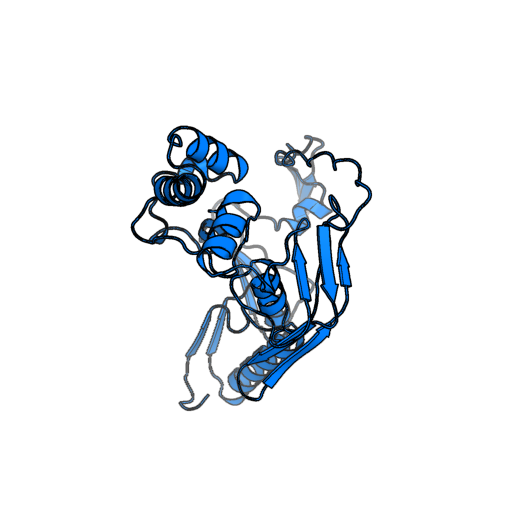 -35.662 15.863 14.882 1.00 89.50 104 ALA A N 1
ATOM 780 C CA . ALA A 1 104 ? -35.956 14.927 15.961 1.00 89.50 104 ALA A CA 1
ATOM 781 C C . ALA A 1 104 ? -37.431 15.036 16.384 1.00 89.50 104 ALA A C 1
ATOM 783 O O . ALA A 1 104 ? -37.933 16.141 16.604 1.00 89.50 104 ALA A O 1
ATOM 784 N N . ARG A 1 105 ? -38.127 13.904 16.527 1.00 89.50 105 ARG A N 1
ATOM 785 C CA . ARG A 1 105 ? -39.463 13.812 17.141 1.00 89.50 105 ARG A CA 1
ATOM 786 C C . ARG A 1 105 ? -39.435 12.847 18.320 1.00 89.50 105 ARG A C 1
ATOM 788 O O . ARG A 1 105 ? -38.815 11.791 18.243 1.00 89.50 105 ARG A O 1
ATOM 795 N N . LEU A 1 106 ? -40.134 13.201 19.393 1.00 91.44 106 LEU A N 1
ATOM 796 C CA . LEU A 1 106 ? -40.308 12.334 20.554 1.00 91.44 106 LEU A CA 1
ATOM 797 C C . LEU A 1 106 ? -41.545 11.444 20.361 1.00 91.44 106 LEU A C 1
ATOM 799 O O . LEU A 1 106 ? -42.631 11.951 20.086 1.00 91.44 106 LEU A O 1
ATOM 803 N N . ALA A 1 107 ? -41.373 10.138 20.535 1.00 87.94 107 ALA A N 1
ATOM 804 C CA . ALA A 1 107 ? -42.439 9.167 20.779 1.00 87.94 107 ALA A CA 1
ATOM 805 C C . ALA A 1 107 ? -42.319 8.635 22.223 1.00 87.94 107 ALA A C 1
ATOM 807 O O . ALA A 1 107 ? -41.373 8.996 22.921 1.00 87.94 107 ALA A O 1
ATOM 808 N N . GLU A 1 108 ? -43.257 7.796 22.683 1.00 85.31 108 GLU A N 1
ATOM 809 C CA . GLU A 1 108 ? -43.373 7.400 24.104 1.00 85.31 108 GLU A CA 1
ATOM 810 C C . GLU A 1 108 ? -42.044 6.979 24.754 1.00 85.31 108 GLU A C 1
ATOM 812 O O . GLU A 1 108 ? -41.728 7.431 25.854 1.00 85.31 108 GLU A O 1
ATOM 817 N N . HIS A 1 109 ? -41.235 6.178 24.054 1.00 88.75 109 HIS A N 1
ATOM 818 C CA . HIS A 1 109 ? -39.942 5.690 24.547 1.00 88.75 109 HIS A CA 1
ATOM 819 C C . HIS A 1 109 ? -38.816 5.771 23.505 1.00 88.75 109 HIS A C 1
ATOM 821 O O . HIS A 1 109 ? -37.811 5.073 23.621 1.00 88.75 109 HIS A O 1
ATOM 827 N N . SER A 1 110 ? -38.961 6.608 22.475 1.00 87.00 110 SER A N 1
ATOM 828 C CA . SER A 1 110 ? -37.970 6.704 21.396 1.00 87.00 110 SER A CA 1
ATOM 829 C C . SER A 1 110 ? -37.861 8.115 20.830 1.00 87.00 110 SER A C 1
ATOM 831 O O . SER A 1 110 ? -38.860 8.823 20.702 1.00 87.00 110 SER A O 1
ATOM 833 N N . VAL A 1 111 ? -36.650 8.503 20.427 1.00 86.50 111 VAL A N 1
ATOM 834 C CA . VAL A 1 111 ? -36.408 9.712 19.631 1.00 86.50 111 VAL A CA 1
ATOM 835 C C . VAL A 1 111 ? -36.215 9.287 18.180 1.00 86.50 111 VAL A C 1
ATOM 837 O O . VAL A 1 111 ? -35.262 8.581 17.864 1.00 86.50 111 VAL A O 1
ATOM 840 N N . LEU A 1 112 ? -37.126 9.703 17.303 1.00 88.12 112 LEU A N 1
ATOM 841 C CA . LEU A 1 112 ? -37.020 9.470 15.866 1.00 88.12 112 LEU A CA 1
ATOM 842 C C . LEU A 1 112 ? -36.249 10.627 15.232 1.00 88.12 112 LEU A C 1
ATOM 844 O O . LEU A 1 112 ? -36.671 11.777 15.358 1.00 88.12 112 LEU A O 1
ATOM 848 N N . ILE A 1 113 ? -35.142 10.324 14.556 1.00 87.38 113 ILE A N 1
ATOM 849 C CA . ILE A 1 113 ? -34.328 11.299 13.826 1.00 87.38 113 ILE A CA 1
ATOM 850 C C . ILE A 1 113 ? -34.551 11.072 12.329 1.00 87.38 113 ILE A C 1
ATOM 852 O O . ILE A 1 113 ? -34.219 10.013 11.808 1.00 87.38 113 ILE A O 1
ATOM 856 N N . GLU A 1 114 ? -35.126 12.059 11.648 1.00 86.75 114 GLU A N 1
ATOM 857 C CA . GLU A 1 114 ? -35.400 12.033 10.207 1.00 86.75 114 GLU A CA 1
ATOM 858 C C . GLU A 1 114 ? -34.523 13.068 9.497 1.00 86.75 114 GLU A C 1
ATOM 860 O O . GLU A 1 114 ? -34.343 14.179 10.003 1.00 86.75 114 GLU A O 1
ATOM 865 N N . GLY A 1 115 ? -34.002 12.741 8.313 1.00 82.44 115 GLY A N 1
ATOM 866 C CA . GLY A 1 115 ? -33.307 13.719 7.479 1.00 82.44 115 GLY A CA 1
ATOM 867 C C . GLY A 1 115 ? -34.230 14.886 7.119 1.00 82.44 115 GLY A C 1
ATOM 868 O O . GLY A 1 115 ? -35.424 14.704 6.877 1.00 82.44 115 GLY A O 1
ATOM 869 N N . THR A 1 116 ? -33.696 16.103 7.111 1.00 77.06 116 THR A N 1
ATOM 870 C CA . THR A 1 116 ? -34.370 17.252 6.489 1.00 77.06 116 THR A CA 1
ATOM 871 C C . THR A 1 116 ? -33.842 17.426 5.070 1.00 77.06 116 THR A C 1
ATOM 873 O O . THR A 1 116 ? -32.673 17.138 4.841 1.00 77.06 116 THR A O 1
ATOM 876 N N . GLU A 1 117 ? -34.663 17.928 4.140 1.00 61.41 117 GLU A N 1
ATOM 877 C CA . GLU A 1 117 ? -34.278 18.265 2.751 1.00 61.41 117 GLU A CA 1
ATOM 878 C C . GLU A 1 117 ? -33.266 19.433 2.654 1.00 61.41 117 GLU A C 1
ATOM 880 O O . GLU A 1 117 ? -33.302 20.234 1.725 1.00 61.41 117 GLU A O 1
ATOM 885 N N . ASP A 1 118 ? -32.347 19.551 3.610 1.00 52.62 118 ASP A N 1
ATOM 886 C CA . ASP A 1 118 ? -31.116 20.289 3.394 1.00 52.62 118 ASP A CA 1
ATOM 887 C C . ASP A 1 118 ? -30.207 19.347 2.612 1.00 52.62 118 ASP A C 1
ATOM 889 O O . ASP A 1 118 ? -29.713 18.347 3.140 1.00 52.62 118 ASP A O 1
ATOM 893 N N . VAL A 1 119 ? -30.074 19.659 1.320 1.00 48.59 119 VAL A N 1
ATOM 894 C CA . VAL A 1 119 ? -29.094 19.086 0.398 1.00 48.59 119 VAL A CA 1
ATOM 895 C C . VAL A 1 119 ? -27.812 18.897 1.191 1.00 48.59 119 VAL A C 1
ATOM 897 O O . VAL A 1 119 ? -27.233 19.882 1.650 1.00 48.59 119 VAL A O 1
ATOM 900 N N . ALA A 1 120 ? -27.427 17.639 1.425 1.00 47.59 120 ALA A N 1
ATOM 901 C CA . ALA A 1 120 ? -26.119 17.334 1.969 1.00 47.59 120 ALA A CA 1
ATOM 902 C C . ALA A 1 120 ? -25.136 18.181 1.162 1.00 47.59 120 ALA A C 1
ATOM 904 O O . ALA A 1 120 ? -25.113 18.059 -0.065 1.00 47.59 120 ALA A O 1
ATOM 905 N N . GLU A 1 121 ? -24.420 19.099 1.819 1.00 44.09 121 GLU A N 1
ATOM 906 C CA . GLU A 1 121 ? -23.212 19.659 1.234 1.00 44.09 121 GLU A CA 1
ATOM 907 C C . GLU A 1 121 ? -22.388 18.430 0.893 1.00 44.09 121 GLU A C 1
ATOM 909 O O . GLU A 1 121 ? -21.865 17.754 1.780 1.00 44.09 121 GLU A O 1
ATOM 914 N N . ALA A 1 122 ? -22.447 18.043 -0.381 1.00 42.16 122 ALA A N 1
ATOM 915 C CA . ALA A 1 122 ? -21.686 16.938 -0.893 1.00 42.16 122 ALA A CA 1
ATOM 916 C C . ALA A 1 122 ? -20.260 17.260 -0.477 1.00 42.16 122 ALA A C 1
ATOM 918 O O . ALA A 1 122 ? -19.776 18.358 -0.781 1.00 42.16 122 ALA A O 1
ATOM 919 N N . GLU A 1 123 ? -19.620 16.347 0.261 1.00 42.66 123 GLU A N 1
ATOM 920 C CA . GLU A 1 123 ? -18.166 16.369 0.357 1.00 42.66 123 GLU A CA 1
ATOM 921 C C . GLU A 1 123 ? -17.665 16.679 -1.050 1.00 42.66 123 GLU A C 1
ATOM 923 O O . GLU A 1 123 ? -18.166 16.039 -1.983 1.00 42.66 123 GLU A O 1
ATOM 928 N N . PRO A 1 124 ? -16.820 17.711 -1.236 1.00 41.09 124 PRO A N 1
ATOM 929 C CA . PRO A 1 124 ? -16.417 18.136 -2.561 1.00 41.09 124 PRO A CA 1
ATOM 930 C C . PRO A 1 124 ? -15.885 16.903 -3.275 1.00 41.09 124 PRO A C 1
ATOM 932 O O . PRO A 1 124 ? -14.822 16.388 -2.931 1.00 41.09 124 PRO A O 1
ATOM 935 N N . GLU A 1 125 ? -16.696 16.372 -4.192 1.00 42.59 125 GLU A N 1
ATOM 936 C CA . GLU A 1 125 ? -16.39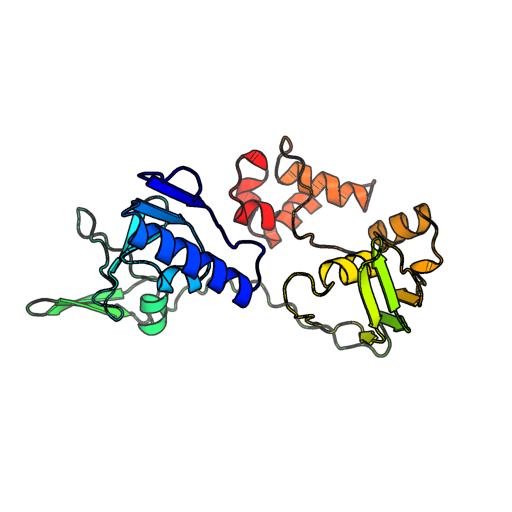3 15.147 -4.902 1.00 42.59 125 GLU A CA 1
ATOM 937 C C . GLU A 1 125 ? -15.154 15.504 -5.704 1.00 42.59 125 GLU A C 1
ATOM 939 O O . GLU A 1 125 ? -15.232 16.317 -6.631 1.00 42.59 125 GLU A O 1
ATOM 944 N N . ALA A 1 126 ? -13.995 15.010 -5.246 1.00 47.88 126 ALA A N 1
ATOM 945 C CA . ALA A 1 126 ? -12.713 15.313 -5.856 1.00 47.88 126 ALA A CA 1
ATOM 946 C C . ALA A 1 126 ? -12.896 15.175 -7.370 1.00 47.88 126 ALA A C 1
ATOM 948 O O . ALA A 1 126 ? -13.467 14.164 -7.799 1.00 47.88 126 ALA A O 1
ATOM 949 N N . PRO A 1 127 ? -12.528 16.197 -8.165 1.00 45.81 127 PRO A N 1
ATOM 950 C CA . PRO A 1 127 ? -12.917 16.282 -9.562 1.00 45.81 127 PRO A CA 1
ATOM 951 C C . PRO A 1 127 ? -12.557 14.969 -10.244 1.00 45.81 127 PRO A C 1
ATOM 953 O O . PRO A 1 127 ? -11.378 14.655 -10.401 1.00 45.81 127 PRO A O 1
ATOM 956 N N . LYS A 1 128 ? -13.575 14.170 -10.595 1.00 46.41 128 LYS A N 1
ATOM 957 C CA . LYS A 1 128 ? -13.360 12.887 -11.259 1.00 46.41 128 LYS A CA 1
ATOM 958 C C . LYS A 1 128 ? -12.640 13.203 -12.566 1.00 46.41 128 LYS A C 1
ATOM 960 O O . LYS A 1 128 ? -13.229 13.882 -13.414 1.00 46.41 128 LYS A O 1
ATOM 965 N N . PRO A 1 129 ? -11.371 12.789 -12.735 1.00 55.44 129 PRO A N 1
ATOM 966 C CA . PRO A 1 129 ? -10.629 13.127 -13.934 1.00 55.44 129 PRO A CA 1
ATOM 967 C C . PRO A 1 129 ? -11.400 12.575 -15.129 1.00 55.44 129 PRO A C 1
ATOM 969 O O . PRO A 1 129 ? -11.795 11.409 -15.140 1.00 55.44 129 PRO A O 1
ATOM 972 N N . THR A 1 130 ? -11.660 13.429 -16.120 1.00 54.34 130 THR A N 1
ATOM 973 C CA . THR A 1 130 ? -12.289 12.979 -17.362 1.00 54.34 130 THR A CA 1
ATOM 974 C C . THR A 1 130 ? -11.328 11.988 -18.015 1.00 54.34 130 THR A C 1
ATOM 976 O O . THR A 1 130 ? -10.191 12.376 -18.303 1.00 54.34 130 THR A O 1
ATOM 979 N N . PRO A 1 131 ? -11.718 10.716 -18.213 1.00 58.47 131 PRO A N 1
ATOM 980 C CA . PRO A 1 131 ? -10.816 9.731 -18.783 1.00 58.47 131 PRO A CA 1
ATOM 981 C C . PRO A 1 131 ? -10.416 10.185 -20.187 1.00 58.47 131 PRO A C 1
ATOM 983 O O . PRO A 1 131 ? -11.269 10.434 -21.041 1.00 58.47 131 PRO A O 1
ATOM 986 N N . ALA A 1 132 ? -9.110 10.322 -20.414 1.00 62.16 132 ALA A N 1
ATOM 987 C CA . ALA A 1 132 ? -8.582 10.556 -21.748 1.00 62.16 132 ALA A CA 1
ATOM 988 C C . ALA A 1 132 ? -8.998 9.392 -22.660 1.00 62.16 132 ALA A C 1
ATOM 990 O O . ALA A 1 132 ? -9.039 8.240 -22.223 1.00 62.16 132 ALA A O 1
ATOM 991 N N . ALA A 1 133 ? -9.322 9.687 -23.922 1.00 62.38 133 ALA A N 1
ATOM 992 C CA . ALA A 1 133 ? -9.704 8.651 -24.873 1.00 62.38 133 ALA A CA 1
ATOM 993 C C . ALA A 1 133 ? -8.588 7.587 -24.974 1.00 62.38 133 ALA A C 1
ATOM 995 O O . ALA A 1 133 ? -7.413 7.956 -25.089 1.00 62.38 133 ALA A O 1
ATOM 996 N N . PRO A 1 134 ? -8.923 6.284 -24.924 1.00 63.22 134 PRO A N 1
ATOM 997 C CA . PRO A 1 134 ? -7.926 5.230 -25.022 1.00 63.22 134 PRO A CA 1
ATOM 998 C C . PRO A 1 134 ? -7.204 5.333 -26.364 1.00 63.22 134 PRO A C 1
ATOM 1000 O O . PRO A 1 134 ? -7.827 5.441 -27.420 1.00 63.22 134 PRO A O 1
ATOM 1003 N N . THR A 1 135 ? -5.877 5.327 -26.309 1.00 69.12 135 THR A N 1
ATOM 1004 C CA . THR A 1 135 ? -5.016 5.347 -27.493 1.00 69.12 135 THR A CA 1
ATOM 1005 C C . THR A 1 135 ? -4.756 3.922 -27.971 1.00 69.12 135 THR A C 1
ATOM 1007 O O . THR A 1 135 ? -4.687 2.981 -27.175 1.00 69.12 135 THR A O 1
ATOM 1010 N N . ASP A 1 136 ? -4.599 3.748 -29.281 1.00 72.56 136 ASP A N 1
ATOM 1011 C CA . ASP A 1 136 ? -4.132 2.479 -29.830 1.00 72.56 136 ASP A CA 1
ATOM 1012 C C . ASP A 1 136 ? -2.646 2.260 -29.517 1.00 72.56 136 ASP A C 1
ATOM 1014 O O . ASP A 1 136 ? -1.848 3.198 -29.515 1.00 72.56 136 ASP A O 1
ATOM 1018 N N . GLY A 1 137 ? -2.281 1.008 -29.229 1.00 83.50 137 GLY A N 1
ATOM 1019 C CA . GLY A 1 137 ? -0.925 0.607 -28.852 1.00 83.50 137 GLY A CA 1
ATOM 1020 C C . GLY A 1 137 ? -0.869 -0.231 -27.574 1.00 83.50 137 GLY A C 1
ATOM 1021 O O . GLY A 1 137 ? -1.892 -0.637 -27.015 1.00 83.50 137 GLY A O 1
ATOM 1022 N N . VAL A 1 138 ? 0.358 -0.491 -27.120 1.00 88.44 138 VAL A N 1
ATOM 1023 C CA . VAL A 1 138 ? 0.669 -1.259 -25.910 1.00 88.44 138 VAL A CA 1
ATOM 1024 C C . VAL A 1 138 ? 1.579 -0.408 -25.027 1.00 88.44 138 VAL A C 1
ATOM 1026 O O . VAL A 1 138 ? 2.647 0.019 -25.455 1.00 88.44 138 VAL A O 1
ATOM 1029 N N . ALA A 1 139 ? 1.133 -0.130 -23.803 1.00 92.19 139 ALA A N 1
ATOM 1030 C CA . ALA A 1 139 ? 1.907 0.598 -22.804 1.00 92.19 139 ALA A CA 1
ATOM 1031 C C . ALA A 1 139 ? 2.859 -0.325 -22.042 1.00 92.19 139 ALA A C 1
ATOM 1033 O O . ALA A 1 139 ? 3.949 0.098 -21.678 1.00 92.19 139 ALA A O 1
ATOM 1034 N N . ILE A 1 140 ? 2.452 -1.568 -21.785 1.00 95.19 140 ILE A N 1
ATOM 1035 C CA . ILE A 1 140 ? 3.275 -2.568 -21.100 1.00 95.19 140 ILE A CA 1
ATOM 1036 C C . ILE A 1 140 ? 3.145 -3.882 -21.848 1.00 95.19 140 ILE A C 1
ATOM 1038 O O . ILE A 1 140 ? 2.026 -4.333 -22.091 1.00 95.19 140 ILE A O 1
ATOM 1042 N N . GLU A 1 141 ? 4.272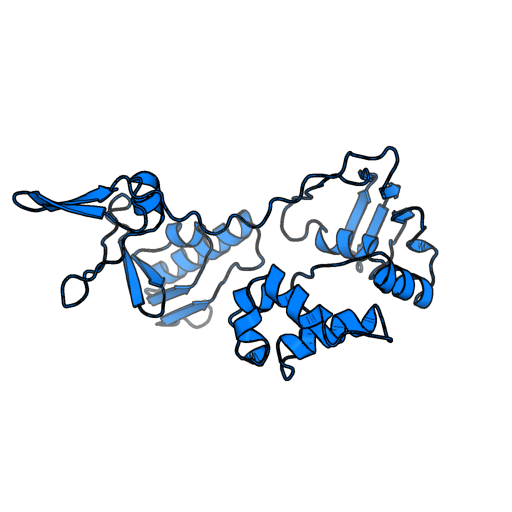 -4.505 -22.162 1.00 96.19 141 GLU A N 1
ATOM 1043 C CA . GLU A 1 141 ? 4.331 -5.827 -22.764 1.00 96.19 141 GLU A CA 1
ATOM 1044 C C . GLU A 1 141 ? 5.262 -6.737 -21.960 1.00 96.19 141 GLU A C 1
ATOM 1046 O O . GLU A 1 141 ? 6.416 -6.404 -21.692 1.00 96.19 141 GLU A O 1
ATOM 1051 N N . LEU A 1 142 ? 4.734 -7.894 -21.570 1.00 95.56 142 LEU A N 1
ATOM 1052 C CA . LEU A 1 142 ? 5.438 -8.951 -20.857 1.00 95.56 142 LEU A CA 1
ATOM 1053 C C . LEU A 1 142 ? 5.465 -10.186 -21.747 1.00 95.56 142 LEU A C 1
ATOM 1055 O O . LEU A 1 142 ? 4.412 -10.610 -22.235 1.00 95.56 142 LEU A O 1
ATOM 1059 N N . ARG A 1 143 ? 6.648 -10.770 -21.938 1.00 96.12 143 ARG A N 1
ATOM 1060 C CA . ARG A 1 143 ? 6.831 -11.970 -22.765 1.00 96.12 143 ARG A CA 1
ATOM 1061 C C . ARG A 1 143 ? 7.548 -13.045 -21.966 1.00 96.12 143 ARG A C 1
ATOM 1063 O O . ARG A 1 143 ? 8.697 -12.859 -21.574 1.00 96.12 143 ARG A O 1
ATOM 1070 N N . ASP A 1 144 ? 6.841 -14.143 -21.719 1.00 94.69 144 ASP A N 1
ATOM 1071 C CA . ASP A 1 144 ? 7.299 -15.350 -21.028 1.00 94.69 144 ASP A CA 1
ATOM 1072 C C . ASP A 1 144 ? 8.082 -15.045 -19.744 1.00 94.69 144 ASP A C 1
ATOM 1074 O O . ASP A 1 144 ? 9.129 -15.627 -19.454 1.00 94.69 144 ASP A O 1
ATOM 1078 N N . LEU A 1 145 ? 7.561 -14.100 -18.958 1.00 94.44 145 LEU A N 1
ATOM 1079 C CA . LEU A 1 145 ? 8.262 -13.527 -17.822 1.00 94.44 145 LEU A CA 1
ATOM 1080 C C . LEU A 1 145 ? 8.440 -14.557 -16.704 1.00 94.44 145 LEU A C 1
ATOM 1082 O O . LEU A 1 145 ? 7.471 -15.071 -16.133 1.00 94.44 145 LEU A O 1
ATOM 1086 N N . VAL A 1 146 ? 9.692 -14.819 -16.340 1.00 95.19 146 VAL A N 1
ATOM 1087 C CA . VAL A 1 146 ? 10.065 -15.707 -15.238 1.00 95.19 146 VAL A CA 1
ATOM 1088 C C . VAL A 1 146 ? 10.851 -14.922 -14.204 1.00 95.19 146 VAL A C 1
ATOM 1090 O O . VAL A 1 146 ? 11.835 -14.254 -14.522 1.00 95.19 146 VAL A O 1
ATOM 1093 N N . LYS A 1 147 ? 10.475 -15.070 -12.932 1.00 95.81 147 LYS A N 1
ATOM 1094 C CA . LYS A 1 147 ? 11.232 -14.518 -11.808 1.00 95.81 147 LYS A CA 1
ATOM 1095 C C . LYS A 1 147 ? 11.452 -15.569 -10.735 1.00 95.81 147 LYS A C 1
ATOM 1097 O O . LYS A 1 147 ? 10.494 -16.155 -10.230 1.00 95.81 147 LYS A O 1
ATOM 1102 N N . ARG A 1 148 ? 12.718 -15.774 -10.373 1.00 94.38 148 ARG A N 1
ATOM 1103 C CA . ARG A 1 148 ? 13.154 -16.655 -9.287 1.00 94.38 148 ARG A CA 1
ATOM 1104 C C . ARG A 1 148 ? 13.877 -15.855 -8.207 1.00 94.38 148 ARG A C 1
ATOM 1106 O O . ARG A 1 148 ? 14.660 -14.959 -8.522 1.00 94.38 148 ARG A O 1
ATOM 1113 N N . THR A 1 149 ? 13.632 -16.217 -6.953 1.00 88.06 149 THR A N 1
ATOM 1114 C CA . THR A 1 149 ? 14.326 -15.678 -5.778 1.00 88.06 149 THR A CA 1
ATOM 1115 C C . THR A 1 149 ? 14.845 -16.858 -4.964 1.00 88.06 149 THR A C 1
ATOM 1117 O O . THR A 1 149 ? 14.070 -17.572 -4.324 1.00 88.06 149 THR A O 1
ATOM 1120 N N . GLY A 1 150 ? 16.156 -17.104 -5.037 1.00 88.31 150 GLY A N 1
ATOM 1121 C CA . GLY A 1 150 ? 16.742 -18.359 -4.560 1.00 88.31 150 GLY A CA 1
ATOM 1122 C C . GLY A 1 150 ? 16.159 -19.553 -5.322 1.00 88.31 150 GLY A C 1
ATOM 1123 O O . GLY A 1 150 ? 16.111 -19.545 -6.550 1.00 88.31 150 GLY A O 1
ATOM 1124 N N . GLU A 1 151 ? 15.669 -20.557 -4.595 1.00 86.00 151 GLU A N 1
ATOM 1125 C CA . GLU A 1 151 ? 15.049 -21.761 -5.174 1.00 86.00 151 GLU A CA 1
ATOM 1126 C C . GLU A 1 151 ? 13.557 -21.586 -5.509 1.00 86.00 151 GLU A C 1
ATOM 1128 O O . GLU A 1 151 ? 12.963 -22.418 -6.197 1.00 86.00 151 GLU A O 1
ATOM 1133 N N . ARG A 1 152 ? 12.920 -20.503 -5.043 1.00 88.50 152 ARG A N 1
ATOM 1134 C CA . ARG A 1 152 ? 11.485 -20.274 -5.252 1.00 88.50 152 ARG A CA 1
ATOM 1135 C C . ARG A 1 152 ? 11.238 -19.569 -6.581 1.00 88.50 152 ARG A C 1
ATOM 1137 O O . ARG A 1 152 ? 11.832 -18.529 -6.868 1.00 88.50 152 ARG A O 1
ATOM 1144 N N . THR A 1 153 ? 10.314 -20.108 -7.372 1.00 89.81 153 THR A N 1
ATOM 1145 C CA . THR A 1 153 ? 9.802 -19.441 -8.577 1.00 89.81 153 THR A CA 1
ATOM 1146 C C . THR A 1 153 ? 8.595 -18.591 -8.191 1.00 89.81 153 THR A C 1
ATOM 1148 O O . THR A 1 153 ? 7.606 -19.124 -7.703 1.00 89.81 153 THR A O 1
ATOM 1151 N N . ILE A 1 154 ? 8.701 -17.275 -8.383 1.00 91.81 154 ILE A N 1
ATOM 1152 C CA . ILE A 1 154 ? 7.653 -16.298 -8.062 1.00 91.81 154 ILE A CA 1
ATOM 1153 C C . ILE A 1 154 ? 6.729 -16.095 -9.265 1.00 91.81 154 ILE A C 1
ATOM 1155 O O . ILE A 1 154 ? 5.514 -16.159 -9.125 1.00 91.81 154 ILE A O 1
ATOM 1159 N N . LEU A 1 155 ? 7.310 -15.892 -10.453 1.00 90.94 155 LEU A N 1
ATOM 1160 C CA . LEU A 1 155 ? 6.589 -15.780 -11.726 1.00 90.94 155 LEU A CA 1
ATOM 1161 C C . LEU A 1 155 ? 7.092 -16.863 -12.684 1.00 90.94 155 LEU A C 1
ATOM 1163 O O . LEU A 1 155 ? 8.300 -17.103 -12.752 1.00 90.94 155 LEU A O 1
ATOM 1167 N N . SER A 1 156 ? 6.180 -17.515 -13.406 1.00 92.00 156 SER A N 1
ATOM 1168 C CA . SER A 1 156 ? 6.465 -18.696 -14.235 1.00 92.00 156 SER A CA 1
ATOM 1169 C C . SER A 1 156 ? 5.874 -18.576 -15.646 1.00 92.00 156 SER A C 1
ATOM 1171 O O . SER A 1 156 ? 4.878 -19.210 -15.967 1.00 92.00 156 SER A O 1
ATOM 1173 N N . GLY A 1 157 ? 6.505 -17.765 -16.501 1.00 89.88 157 GLY A N 1
ATOM 1174 C CA . GLY A 1 157 ? 6.121 -17.629 -17.912 1.00 89.88 157 GLY A CA 1
ATOM 1175 C C . GLY A 1 157 ? 4.919 -16.708 -18.121 1.00 89.88 157 GLY A C 1
ATOM 1176 O O . GLY A 1 157 ? 4.027 -17.017 -18.903 1.00 89.88 157 GLY A O 1
ATOM 1177 N N . LEU A 1 158 ? 4.857 -15.596 -17.384 1.00 89.81 158 LEU A N 1
ATOM 1178 C CA . LEU A 1 158 ? 3.755 -14.641 -17.484 1.00 89.81 158 LEU A CA 1
ATOM 1179 C C . LEU A 1 158 ? 3.880 -13.810 -18.772 1.00 89.81 158 LEU A C 1
ATOM 1181 O O . LEU A 1 158 ? 4.833 -13.050 -18.929 1.00 89.81 158 LEU A O 1
ATOM 1185 N N . SER A 1 159 ? 2.879 -13.917 -19.644 1.00 91.25 159 SER A N 1
ATOM 1186 C CA . SER A 1 159 ? 2.754 -13.127 -20.873 1.00 91.25 159 SER A CA 1
ATOM 1187 C C . SER A 1 159 ? 1.485 -12.280 -20.822 1.00 91.25 159 SER A C 1
ATOM 1189 O O . SER A 1 159 ? 0.400 -12.803 -20.568 1.00 91.25 159 SER A O 1
ATOM 1191 N N . ALA A 1 160 ? 1.614 -10.969 -21.027 1.00 92.31 160 ALA A N 1
ATOM 1192 C CA . ALA A 1 160 ? 0.499 -10.026 -20.949 1.00 92.31 160 ALA A CA 1
ATOM 1193 C C . ALA A 1 160 ? 0.799 -8.727 -21.708 1.00 92.31 160 ALA A C 1
ATOM 1195 O O . ALA A 1 160 ? 1.952 -8.319 -21.822 1.00 92.31 160 ALA A O 1
ATOM 1196 N N . ALA A 1 161 ? -0.252 -8.047 -22.167 1.00 92.31 161 ALA A N 1
ATOM 1197 C CA . ALA A 1 161 ? -0.166 -6.720 -22.769 1.00 92.31 161 ALA A CA 1
ATOM 1198 C C . ALA A 1 161 ? -1.202 -5.783 -22.133 1.00 92.31 161 ALA A C 1
ATOM 1200 O O . ALA A 1 161 ? -2.369 -6.150 -21.989 1.00 92.31 161 ALA A O 1
ATOM 1201 N N . ILE A 1 162 ? -0.783 -4.573 -21.764 1.00 91.69 162 ILE A N 1
ATOM 1202 C CA . ILE A 1 162 ? -1.639 -3.542 -21.164 1.00 91.69 162 ILE A CA 1
ATOM 1203 C C . ILE A 1 162 ? -1.689 -2.348 -22.112 1.00 91.69 162 ILE A C 1
ATOM 1205 O O . ILE A 1 162 ? -0.653 -1.859 -22.565 1.00 91.69 162 ILE A O 1
ATOM 1209 N N . ARG A 1 163 ? -2.898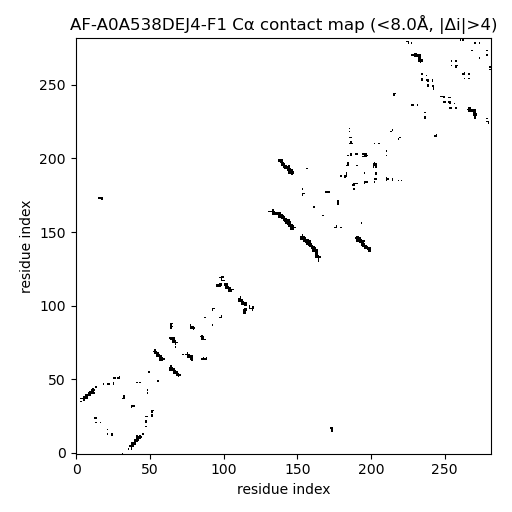 -1.873 -22.420 1.00 87.31 163 ARG A N 1
ATOM 1210 C CA . ARG A 1 163 ? -3.115 -0.730 -23.319 1.00 87.31 163 ARG A CA 1
ATOM 1211 C C . ARG A 1 163 ? -2.926 0.600 -22.575 1.00 87.31 163 ARG A C 1
ATOM 1213 O O . ARG A 1 163 ? -3.232 0.676 -21.384 1.00 87.31 163 ARG A O 1
ATOM 1220 N N . PRO A 1 164 ? -2.444 1.652 -23.256 1.00 88.50 164 PRO A N 1
ATOM 1221 C CA . PRO A 1 164 ? -2.320 2.978 -22.660 1.00 88.50 164 PRO A CA 1
ATOM 1222 C C . PRO A 1 164 ? -3.690 3.576 -22.309 1.00 88.50 164 PRO A C 1
ATOM 1224 O O . PRO A 1 164 ? -4.689 3.321 -22.978 1.00 88.50 164 PRO A O 1
ATOM 1227 N N . GLY A 1 165 ? -3.728 4.397 -21.256 1.00 81.94 165 GLY A N 1
ATOM 1228 C CA . GLY A 1 165 ? -4.920 5.159 -20.864 1.00 81.94 165 GLY A CA 1
ATOM 1229 C C . GLY A 1 165 ? -6.037 4.349 -20.196 1.00 81.94 165 GLY A C 1
ATOM 1230 O O . GLY A 1 165 ? -7.097 4.905 -19.927 1.00 81.94 165 GLY A O 1
ATOM 1231 N N . LEU A 1 166 ? -5.822 3.059 -19.913 1.00 83.44 166 LEU A N 1
ATOM 1232 C CA . LEU A 1 166 ? -6.797 2.207 -19.231 1.00 83.44 166 LEU A CA 1
ATOM 1233 C C . LEU A 1 166 ? -6.358 1.871 -17.805 1.00 83.44 166 LEU A C 1
ATOM 1235 O O . LEU A 1 166 ? -5.202 1.525 -17.557 1.00 83.44 166 LEU A O 1
ATOM 1239 N N . LEU A 1 167 ? -7.314 1.896 -16.876 1.00 85.69 167 LEU A N 1
ATOM 1240 C CA . LEU A 1 167 ? -7.118 1.381 -15.526 1.00 85.69 167 LEU A CA 1
ATOM 1241 C C . LEU A 1 167 ? -7.134 -0.152 -15.559 1.00 85.69 167 LEU A C 1
ATOM 1243 O O . LEU A 1 167 ? -8.151 -0.761 -15.883 1.00 85.69 167 LEU A O 1
ATOM 1247 N N . THR A 1 168 ? -6.009 -0.769 -15.203 1.00 85.31 168 THR A N 1
ATOM 1248 C CA . THR A 1 168 ? -5.882 -2.228 -15.090 1.00 85.31 168 THR A CA 1
ATOM 1249 C C . THR A 1 168 ? -5.665 -2.605 -13.632 1.00 85.31 168 THR A C 1
ATOM 1251 O O . THR A 1 168 ? -4.740 -2.105 -12.997 1.00 85.31 168 THR A O 1
ATOM 1254 N N . VAL A 1 169 ? -6.505 -3.496 -13.104 1.00 88.19 169 VAL A N 1
ATOM 1255 C CA . VAL A 1 169 ? -6.412 -3.979 -11.720 1.00 88.19 169 VAL A CA 1
ATOM 1256 C C . VAL A 1 169 ? -5.827 -5.389 -11.720 1.00 88.19 169 VAL A C 1
ATOM 1258 O O . VAL A 1 169 ? -6.336 -6.276 -12.402 1.00 88.19 169 VAL A O 1
ATOM 1261 N N . VAL A 1 170 ? -4.770 -5.603 -10.934 1.00 83.25 170 VAL A N 1
ATOM 1262 C CA . VAL A 1 170 ? -4.148 -6.919 -10.728 1.00 83.25 170 VAL A CA 1
ATOM 1263 C C . VAL A 1 170 ? -4.484 -7.402 -9.322 1.00 83.25 170 VAL A C 1
ATOM 1265 O O . VAL A 1 170 ? -4.074 -6.790 -8.338 1.00 83.25 170 VAL A O 1
ATOM 1268 N N . THR A 1 171 ? -5.217 -8.510 -9.216 1.00 83.19 171 THR A N 1
ATOM 1269 C CA . THR A 1 171 ? -5.633 -9.095 -7.932 1.00 83.19 171 THR A CA 1
ATOM 1270 C C . THR A 1 171 ? -5.015 -10.481 -7.733 1.00 83.19 171 THR A C 1
ATOM 1272 O O . THR A 1 171 ? -4.585 -11.134 -8.683 1.00 83.19 171 THR A O 1
ATOM 1275 N N . GLY A 1 172 ? -4.921 -10.930 -6.481 1.00 76.88 172 GLY A N 1
ATOM 1276 C CA . GLY A 1 172 ? -4.421 -12.264 -6.140 1.00 76.88 172 GLY A CA 1
ATOM 1277 C C . GLY A 1 172 ? -4.039 -12.396 -4.660 1.00 76.88 172 GLY A C 1
ATOM 1278 O O . GLY A 1 172 ? -3.867 -11.368 -3.999 1.00 76.88 172 GLY A O 1
ATOM 1279 N N . PRO A 1 173 ? -3.874 -13.625 -4.132 1.00 73.31 173 PRO A N 1
ATOM 1280 C CA . PRO A 1 173 ? -3.505 -13.873 -2.730 1.00 73.31 173 PRO A CA 1
ATOM 1281 C C . PRO A 1 173 ? -2.180 -13.219 -2.310 1.00 73.31 173 PRO A C 1
ATOM 1283 O O . PRO A 1 173 ? -1.346 -12.879 -3.162 1.00 73.31 173 PRO A O 1
ATOM 1286 N N . SER A 1 174 ? -1.944 -13.049 -1.006 1.00 75.38 174 SER A N 1
ATOM 1287 C CA . SER A 1 174 ? -0.641 -12.582 -0.512 1.00 75.38 174 SER A CA 1
ATOM 1288 C C . SER A 1 174 ? 0.458 -13.560 -0.944 1.00 75.38 174 SER A C 1
ATOM 1290 O O . SER A 1 174 ? 0.265 -14.773 -0.983 1.00 75.38 174 SER A O 1
ATOM 1292 N N . GLY A 1 175 ? 1.604 -13.027 -1.376 1.00 79.56 175 GLY A N 1
ATOM 1293 C CA . GLY A 1 175 ? 2.708 -13.838 -1.905 1.00 79.56 175 GLY A CA 1
ATOM 1294 C C . GLY A 1 175 ? 2.568 -14.314 -3.359 1.00 79.56 175 GLY A C 1
ATOM 1295 O O . GLY A 1 175 ? 3.493 -14.942 -3.864 1.00 79.56 175 GLY A O 1
ATOM 1296 N N . SER A 1 176 ? 1.497 -13.968 -4.086 1.00 81.88 176 SER A N 1
ATOM 1297 C CA . SER A 1 176 ? 1.325 -14.353 -5.504 1.00 81.88 176 SER A CA 1
ATOM 1298 C C . SER A 1 176 ? 2.246 -13.622 -6.500 1.00 81.88 176 SER A C 1
ATOM 1300 O O . SER A 1 176 ? 2.068 -13.748 -7.708 1.00 81.88 176 SER A O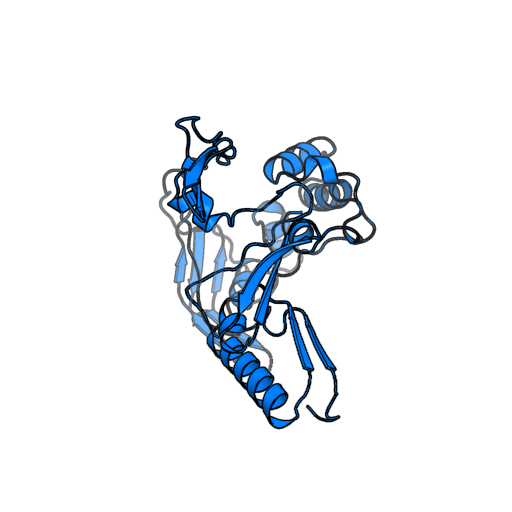 1
ATOM 1302 N N . GLY A 1 177 ? 3.190 -12.805 -6.021 1.00 86.19 177 GLY A N 1
ATOM 1303 C CA . GLY A 1 177 ? 4.141 -12.077 -6.867 1.00 86.19 177 GLY A CA 1
ATOM 1304 C C . GLY A 1 177 ? 3.668 -10.718 -7.399 1.00 86.19 177 GLY A C 1
ATOM 1305 O O . GLY A 1 177 ? 4.340 -10.162 -8.261 1.00 86.19 177 GLY A O 1
ATOM 1306 N N . LYS A 1 178 ? 2.566 -10.140 -6.892 1.00 90.75 178 LYS A N 1
ATOM 1307 C CA . LYS A 1 178 ? 2.052 -8.816 -7.326 1.00 90.75 178 LYS A CA 1
ATOM 1308 C C . LYS A 1 178 ? 3.082 -7.694 -7.153 1.00 90.75 178 LYS A C 1
ATOM 1310 O O . LYS A 1 178 ? 3.388 -6.978 -8.100 1.00 90.75 178 LYS A O 1
ATOM 1315 N N . THR A 1 179 ? 3.668 -7.585 -5.961 1.00 88.69 179 THR A N 1
ATOM 1316 C CA . THR A 1 179 ? 4.719 -6.598 -5.665 1.00 88.69 179 THR A CA 1
ATOM 1317 C C . THR A 1 179 ? 5.961 -6.845 -6.520 1.00 88.69 179 THR A C 1
ATOM 1319 O O . THR A 1 179 ? 6.550 -5.913 -7.055 1.00 88.69 179 THR A O 1
ATOM 1322 N N . THR A 1 180 ? 6.317 -8.116 -6.739 1.00 91.56 180 THR A N 1
ATOM 1323 C CA . THR A 1 180 ? 7.416 -8.495 -7.637 1.00 91.56 180 THR A CA 1
ATOM 1324 C C . THR A 1 180 ? 7.152 -8.050 -9.074 1.00 91.56 180 THR A C 1
ATOM 1326 O O . THR A 1 180 ? 8.051 -7.508 -9.707 1.00 91.56 180 THR A O 1
ATOM 1329 N N . LEU A 1 181 ? 5.927 -8.215 -9.578 1.00 92.38 181 LEU A N 1
ATOM 1330 C CA . LEU A 1 181 ? 5.533 -7.725 -10.896 1.00 92.38 181 LEU A CA 1
ATOM 1331 C C . LEU A 1 181 ? 5.707 -6.202 -10.999 1.00 92.38 181 LEU A C 1
ATOM 1333 O O . LEU A 1 181 ? 6.327 -5.735 -11.952 1.00 92.38 181 LEU A O 1
ATOM 1337 N N . LEU A 1 182 ? 5.242 -5.435 -10.005 1.00 93.62 182 LEU A N 1
ATOM 1338 C CA . LEU A 1 182 ? 5.436 -3.978 -9.980 1.00 93.62 182 LEU A CA 1
ATOM 1339 C C . LEU A 1 182 ? 6.921 -3.587 -9.963 1.00 93.62 182 LEU A C 1
ATOM 1341 O O . LEU A 1 182 ? 7.320 -2.674 -10.682 1.00 93.62 182 LEU A O 1
ATOM 1345 N N . HIS A 1 183 ? 7.762 -4.295 -9.205 1.00 93.19 183 HIS A N 1
ATOM 1346 C CA . HIS A 1 183 ? 9.205 -4.035 -9.170 1.00 93.19 183 HIS A CA 1
ATOM 1347 C C . HIS A 1 183 ? 9.900 -4.304 -10.510 1.00 93.19 183 HIS A C 1
ATOM 1349 O O . HIS A 1 183 ? 10.795 -3.544 -10.888 1.00 93.19 183 HIS A O 1
ATOM 1355 N N . LEU A 1 184 ? 9.490 -5.355 -11.229 1.00 94.56 184 LEU A N 1
ATOM 1356 C CA . LEU A 1 184 ? 10.002 -5.670 -12.565 1.00 94.56 184 LEU A CA 1
ATOM 1357 C C . LEU A 1 184 ? 9.604 -4.587 -13.574 1.00 94.56 184 LEU A C 1
ATOM 1359 O O . LEU A 1 184 ? 10.458 -4.078 -14.295 1.00 94.56 184 LEU A O 1
ATOM 1363 N N . LEU A 1 185 ? 8.334 -4.171 -13.566 1.00 94.56 185 LEU A N 1
ATOM 1364 C CA . LEU A 1 185 ? 7.833 -3.081 -14.412 1.00 94.56 185 LEU A CA 1
ATOM 1365 C C . LEU A 1 185 ? 8.530 -1.744 -14.118 1.00 94.56 185 LEU A C 1
ATOM 1367 O O . LEU A 1 185 ? 8.813 -0.975 -15.033 1.00 94.56 185 LEU A O 1
ATOM 1371 N N . ALA A 1 186 ? 8.852 -1.476 -12.851 1.00 93.31 186 ALA A N 1
ATOM 1372 C CA . ALA A 1 186 ? 9.582 -0.280 -12.437 1.00 93.31 186 ALA A CA 1
ATOM 1373 C C . ALA A 1 186 ? 11.108 -0.365 -12.669 1.00 93.31 186 ALA A C 1
ATOM 1375 O O . ALA A 1 186 ? 11.840 0.587 -12.377 1.00 93.31 186 ALA A O 1
ATOM 1376 N N . GLY A 1 187 ? 11.634 -1.506 -13.128 1.00 93.06 187 GLY A N 1
ATOM 1377 C CA . GLY A 1 187 ? 13.077 -1.733 -13.270 1.00 93.06 187 GLY A CA 1
ATOM 1378 C C . GLY A 1 187 ? 13.856 -1.659 -11.947 1.00 93.06 187 GLY A C 1
ATOM 1379 O O . GLY A 1 187 ? 15.061 -1.366 -11.945 1.00 93.06 187 GLY A O 1
ATOM 1380 N N . LEU A 1 188 ? 13.166 -1.849 -10.815 1.00 92.31 188 LEU A N 1
ATOM 1381 C CA . LEU A 1 188 ? 13.763 -2.000 -9.481 1.00 92.31 188 LEU A CA 1
ATOM 1382 C C . LEU A 1 188 ? 14.368 -3.393 -9.304 1.00 92.31 188 LEU A C 1
ATOM 1384 O O . LEU A 1 188 ? 15.340 -3.560 -8.572 1.00 92.31 188 LEU A O 1
ATOM 1388 N N . ASP A 1 189 ? 13.819 -4.364 -10.024 1.00 93.44 189 ASP A N 1
ATOM 1389 C CA . ASP A 1 189 ? 14.324 -5.721 -10.127 1.00 93.44 189 ASP A CA 1
ATOM 1390 C C . ASP A 1 189 ? 14.366 -6.142 -11.604 1.00 93.44 189 ASP A C 1
ATOM 1392 O O . ASP A 1 189 ? 13.752 -5.499 -12.457 1.00 93.44 189 ASP A O 1
ATOM 1396 N N . LEU A 1 190 ? 15.104 -7.206 -11.912 1.00 93.56 190 LEU A N 1
ATOM 1397 C CA . LEU A 1 190 ? 15.230 -7.755 -13.262 1.00 93.56 190 LEU A CA 1
ATOM 1398 C C . LEU A 1 190 ? 14.596 -9.146 -13.356 1.00 93.56 190 LEU A C 1
ATOM 1400 O O . LEU A 1 190 ? 14.630 -9.912 -12.376 1.00 93.56 190 LEU A O 1
ATOM 1404 N N . PRO A 1 191 ? 14.025 -9.502 -14.520 1.00 95.69 191 PRO A N 1
ATOM 1405 C CA . PRO A 1 191 ? 13.536 -10.851 -14.743 1.00 95.69 191 PRO A CA 1
ATOM 1406 C C . PRO A 1 191 ? 14.686 -11.859 -14.704 1.00 95.69 191 PRO A C 1
ATOM 1408 O O . PRO A 1 191 ? 15.832 -11.549 -15.018 1.00 95.69 191 PRO A O 1
ATOM 1411 N N . SER A 1 192 ? 14.375 -13.093 -14.311 1.00 95.62 192 SER A N 1
ATOM 1412 C CA . SER A 1 192 ? 15.311 -14.215 -14.438 1.00 95.62 192 SER A CA 1
ATOM 1413 C C . SER A 1 192 ? 15.325 -14.783 -15.861 1.00 95.62 192 SER A C 1
ATOM 1415 O O . SER A 1 192 ? 16.333 -15.350 -16.269 1.00 95.62 192 SER A O 1
ATOM 1417 N N . ALA A 1 193 ? 14.207 -14.671 -16.584 1.00 95.81 193 ALA A N 1
ATOM 1418 C CA . ALA A 1 193 ? 14.080 -14.917 -18.020 1.00 95.81 193 ALA A CA 1
ATOM 1419 C C . ALA A 1 193 ? 12.825 -14.204 -18.558 1.00 95.81 193 ALA A C 1
ATOM 1421 O O . ALA A 1 193 ? 11.954 -13.817 -17.772 1.00 95.81 193 ALA A O 1
ATOM 1422 N N . GLY A 1 194 ? 12.724 -14.073 -19.880 1.00 94.94 194 GLY A N 1
ATOM 1423 C CA . GLY A 1 194 ? 11.653 -13.325 -20.540 1.00 94.94 194 GLY A CA 1
ATOM 1424 C C . GLY A 1 194 ? 11.967 -11.835 -20.661 1.00 94.94 194 GLY A C 1
ATOM 1425 O O . GLY A 1 194 ? 13.062 -11.394 -20.313 1.00 94.94 194 GLY A O 1
ATOM 1426 N N . GLU A 1 195 ? 11.003 -11.070 -21.166 1.00 96.12 195 GLU A N 1
ATOM 1427 C CA . GLU A 1 195 ? 11.198 -9.672 -21.572 1.00 96.12 195 GLU A CA 1
ATOM 1428 C C . GLU A 1 195 ? 10.184 -8.745 -20.896 1.00 96.12 195 GLU A C 1
ATOM 1430 O O . GLU A 1 195 ? 9.028 -9.130 -20.671 1.00 96.12 195 GLU A O 1
ATOM 1435 N N . VAL A 1 196 ? 10.615 -7.515 -20.589 1.00 96.69 196 VAL A N 1
ATOM 1436 C CA . VAL A 1 196 ? 9.768 -6.477 -19.987 1.00 96.69 196 VAL A CA 1
ATOM 1437 C C . VAL A 1 196 ? 9.896 -5.194 -20.798 1.00 96.69 196 VAL A C 1
ATOM 1439 O O . VAL A 1 196 ? 10.898 -4.487 -20.706 1.00 96.69 196 VAL A O 1
ATOM 1442 N N . VAL A 1 197 ? 8.854 -4.861 -21.558 1.0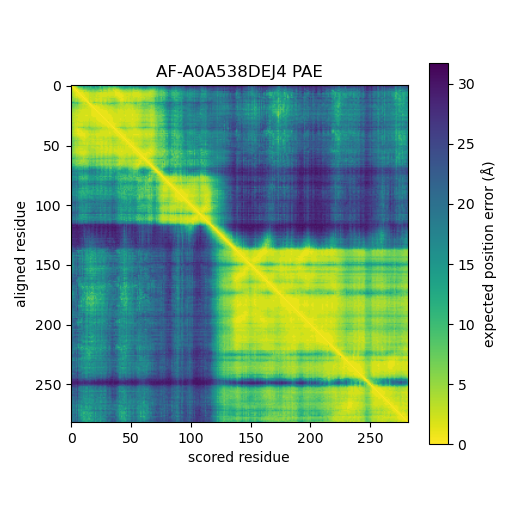0 96.00 197 VAL A N 1
ATOM 1443 C CA . VAL A 1 197 ? 8.778 -3.611 -22.323 1.00 96.00 197 VAL A CA 1
ATOM 1444 C C . VAL A 1 197 ? 7.778 -2.676 -21.658 1.00 96.00 197 VAL A C 1
ATOM 1446 O O . VAL A 1 197 ? 6.617 -3.038 -21.468 1.00 96.00 197 VAL A O 1
ATOM 1449 N N . VAL A 1 198 ? 8.202 -1.463 -21.312 1.00 95.62 198 VAL A N 1
ATOM 1450 C CA . VAL A 1 198 ? 7.340 -0.448 -20.691 1.00 95.62 198 VAL A CA 1
ATOM 1451 C C . VAL A 1 198 ? 7.485 0.857 -21.459 1.00 95.62 198 VAL A C 1
ATOM 1453 O O . VAL A 1 198 ? 8.583 1.368 -21.644 1.00 95.62 198 VAL A O 1
ATOM 1456 N N . LEU A 1 199 ? 6.363 1.391 -21.941 1.00 93.19 199 LEU A N 1
ATOM 1457 C CA . LEU A 1 199 ? 6.274 2.601 -22.762 1.00 93.19 199 LEU A CA 1
ATOM 1458 C C . LEU A 1 199 ? 7.210 2.579 -23.986 1.00 93.19 199 LEU A C 1
ATOM 1460 O O . LEU A 1 199 ? 7.750 3.613 -24.380 1.00 93.19 199 LEU A O 1
ATOM 1464 N N . GLY A 1 200 ? 7.381 1.393 -24.581 1.00 91.06 200 GLY A N 1
ATOM 1465 C CA . GLY A 1 200 ? 8.246 1.150 -25.739 1.00 91.06 200 GLY A CA 1
ATOM 1466 C C . GLY A 1 200 ? 9.723 0.899 -25.413 1.00 91.06 200 GLY A C 1
ATOM 1467 O O . GLY A 1 200 ? 10.497 0.654 -26.333 1.00 91.06 200 GLY A O 1
ATOM 1468 N N . GLU A 1 201 ? 10.127 0.927 -24.141 1.00 93.56 201 GLU A N 1
ATOM 1469 C CA . GLU A 1 201 ? 11.516 0.725 -23.711 1.00 93.56 201 GLU A CA 1
ATOM 1470 C C . GLU A 1 201 ? 11.703 -0.667 -23.084 1.00 93.56 201 GLU A C 1
ATOM 1472 O O . GLU A 1 201 ? 10.924 -1.070 -22.217 1.00 93.56 201 GLU A O 1
ATOM 1477 N N . ARG A 1 202 ? 12.737 -1.411 -23.511 1.00 95.56 202 ARG A N 1
ATOM 1478 C CA . ARG A 1 202 ? 13.106 -2.718 -22.936 1.00 95.56 202 ARG A CA 1
ATOM 1479 C C . ARG A 1 202 ? 13.830 -2.543 -21.607 1.00 95.56 202 ARG A C 1
ATOM 1481 O O . ARG A 1 202 ? 15.032 -2.289 -21.566 1.00 95.56 202 ARG A O 1
ATOM 1488 N N . ILE A 1 203 ? 13.100 -2.695 -20.510 1.00 94.81 203 ILE A N 1
ATOM 1489 C CA . ILE A 1 203 ? 13.592 -2.420 -19.155 1.00 94.81 203 ILE A CA 1
ATOM 1490 C C . ILE A 1 203 ? 14.692 -3.398 -18.736 1.00 94.81 203 ILE A C 1
ATOM 1492 O O . ILE A 1 203 ? 15.602 -3.021 -17.995 1.00 94.81 203 ILE A O 1
ATOM 1496 N N . ASP A 1 204 ? 14.632 -4.635 -19.225 1.00 90.19 204 ASP A N 1
ATOM 1497 C CA . ASP A 1 204 ? 15.610 -5.687 -18.954 1.00 90.19 204 ASP A CA 1
ATOM 1498 C C . ASP A 1 204 ? 16.974 -5.464 -19.633 1.00 90.19 204 ASP A C 1
ATOM 1500 O O . ASP A 1 204 ? 17.984 -5.959 -19.132 1.00 90.19 204 ASP A O 1
ATOM 1504 N N . GLU A 1 205 ? 17.030 -4.671 -20.708 1.00 95.31 205 GLU A N 1
ATOM 1505 C CA . GLU A 1 205 ? 18.272 -4.339 -21.427 1.00 95.31 205 GLU A CA 1
ATOM 1506 C C . GLU A 1 205 ? 18.958 -3.071 -20.893 1.00 95.31 205 GLU A C 1
ATOM 1508 O O . GLU A 1 205 ? 20.152 -2.861 -21.114 1.00 95.31 205 GLU A O 1
ATOM 1513 N N . LEU A 1 206 ? 18.224 -2.218 -20.170 1.00 94.62 206 LEU A N 1
ATOM 1514 C CA . LEU A 1 206 ? 18.773 -0.996 -19.589 1.00 94.62 206 LEU A CA 1
ATOM 1515 C C . LEU A 1 206 ? 19.759 -1.319 -18.464 1.00 94.62 206 LEU A C 1
ATOM 1517 O O . LEU A 1 206 ? 19.490 -2.140 -17.583 1.00 94.62 206 LEU A O 1
ATOM 1521 N N . ASP A 1 207 ? 20.873 -0.591 -18.419 1.00 94.75 207 ASP A N 1
ATOM 1522 C CA . ASP A 1 207 ? 21.795 -0.640 -17.290 1.00 94.75 207 ASP A CA 1
ATOM 1523 C C . ASP A 1 207 ? 21.203 0.048 -16.038 1.00 94.75 207 ASP A C 1
ATOM 1525 O O . ASP A 1 207 ? 20.083 0.569 -16.025 1.00 94.75 207 ASP A O 1
ATOM 1529 N N . ARG A 1 208 ? 21.944 0.033 -14.923 1.00 94.44 208 ARG A N 1
ATOM 1530 C CA . ARG A 1 208 ? 21.450 0.597 -13.655 1.00 94.44 208 ARG A CA 1
ATOM 1531 C C . ARG A 1 208 ? 21.115 2.091 -13.770 1.00 94.44 208 ARG A C 1
ATOM 1533 O O . ARG A 1 208 ? 20.156 2.532 -13.134 1.00 94.44 208 ARG A O 1
ATOM 1540 N N . ALA A 1 209 ? 21.895 2.848 -14.542 1.00 94.69 209 ALA A N 1
ATOM 1541 C CA . ALA A 1 209 ? 21.693 4.280 -14.734 1.00 94.69 209 ALA A CA 1
ATOM 1542 C C . ALA A 1 209 ? 20.478 4.551 -15.633 1.00 94.69 209 ALA A C 1
ATOM 1544 O O . ALA A 1 209 ? 19.631 5.367 -15.275 1.00 94.69 209 ALA A O 1
ATOM 1545 N N . GLY A 1 210 ? 20.337 3.801 -16.728 1.00 95.00 210 GLY A N 1
ATOM 1546 C CA . GLY A 1 210 ? 19.197 3.850 -17.637 1.00 95.00 210 GLY A CA 1
ATOM 1547 C C . GLY A 1 210 ? 17.883 3.544 -16.927 1.00 95.00 210 GLY A C 1
ATOM 1548 O O . GLY A 1 210 ? 16.940 4.324 -17.026 1.00 95.00 210 GLY A O 1
ATOM 1549 N N . ARG A 1 211 ? 17.831 2.489 -16.101 1.00 95.25 211 ARG A N 1
ATOM 1550 C CA . ARG A 1 211 ? 16.625 2.178 -15.306 1.00 95.25 211 ARG A CA 1
ATOM 1551 C C . ARG A 1 211 ? 16.286 3.271 -14.289 1.00 95.25 211 ARG A C 1
ATOM 1553 O O . ARG A 1 211 ? 15.113 3.526 -14.026 1.00 95.25 211 ARG A O 1
ATOM 1560 N N . ALA A 1 212 ? 17.292 3.918 -13.698 1.00 91.31 212 ALA A N 1
ATOM 1561 C CA . ALA A 1 212 ? 17.069 5.035 -12.780 1.00 91.31 212 ALA A CA 1
ATOM 1562 C C . ALA A 1 212 ? 16.526 6.279 -13.502 1.00 91.31 212 ALA A C 1
ATOM 1564 O O . ALA A 1 212 ? 15.582 6.891 -13.005 1.00 91.31 212 ALA A O 1
ATOM 1565 N N . ALA A 1 213 ? 17.070 6.613 -14.677 1.00 90.69 213 ALA A N 1
ATOM 1566 C CA . ALA A 1 213 ? 16.571 7.703 -15.515 1.00 90.69 213 ALA A CA 1
ATOM 1567 C C . ALA A 1 213 ? 15.133 7.436 -15.986 1.00 90.69 213 ALA A C 1
ATOM 1569 O O . ALA A 1 213 ? 14.268 8.292 -15.821 1.00 90.69 213 ALA A O 1
ATOM 1570 N N . PHE A 1 214 ? 14.849 6.215 -16.450 1.00 91.75 214 PHE A N 1
ATOM 1571 C CA . PHE A 1 214 ? 13.502 5.790 -16.830 1.00 91.75 214 PHE A CA 1
ATOM 1572 C C . PHE A 1 214 ? 12.490 5.991 -15.693 1.00 91.75 214 PHE A C 1
ATOM 1574 O O . PHE A 1 214 ? 11.444 6.608 -15.895 1.00 91.75 214 PHE A O 1
ATOM 1581 N N . ARG A 1 215 ? 12.821 5.549 -14.469 1.00 90.94 215 ARG A N 1
ATOM 1582 C CA . ARG A 1 215 ? 11.959 5.773 -13.298 1.00 90.94 215 ARG A CA 1
ATOM 1583 C C . ARG A 1 215 ? 11.742 7.250 -13.000 1.00 90.94 215 ARG A C 1
ATOM 1585 O O . ARG A 1 215 ? 10.614 7.644 -12.740 1.00 90.94 215 ARG A O 1
ATOM 1592 N N . ARG A 1 216 ? 12.807 8.051 -13.026 1.00 87.69 216 ARG A N 1
ATOM 1593 C CA . ARG A 1 216 ? 12.740 9.492 -12.748 1.00 87.69 216 ARG A CA 1
ATOM 1594 C C . ARG A 1 216 ? 11.814 10.211 -13.738 1.00 87.69 216 ARG A C 1
ATOM 1596 O O . ARG A 1 216 ? 10.999 11.043 -13.332 1.00 87.69 216 ARG A O 1
ATOM 1603 N N . ASP A 1 217 ? 11.928 9.866 -15.018 1.00 87.06 217 ASP A N 1
ATOM 1604 C CA . ASP A 1 217 ? 11.338 10.644 -16.108 1.00 87.06 217 ASP A CA 1
ATOM 1605 C C . ASP A 1 217 ? 9.941 10.146 -16.503 1.00 87.06 217 ASP A C 1
ATOM 1607 O O . ASP A 1 217 ? 9.080 10.950 -16.861 1.00 87.06 217 ASP A O 1
ATOM 1611 N N . ARG A 1 218 ? 9.684 8.834 -16.424 1.00 87.56 218 ARG A N 1
ATOM 1612 C CA . ARG A 1 218 ? 8.518 8.202 -17.070 1.00 87.56 218 ARG A CA 1
ATOM 1613 C C . ARG A 1 218 ? 7.584 7.450 -16.127 1.00 87.56 218 ARG A C 1
ATOM 1615 O O . ARG A 1 218 ? 6.469 7.142 -16.540 1.00 87.56 218 ARG A O 1
ATOM 1622 N N . LEU A 1 219 ? 7.995 7.162 -14.892 1.00 89.00 219 LEU A N 1
ATOM 1623 C CA . LEU A 1 219 ? 7.192 6.383 -13.950 1.00 89.00 219 LEU A CA 1
ATOM 1624 C C . LEU A 1 219 ? 6.871 7.152 -12.669 1.00 89.00 219 LEU A C 1
ATOM 1626 O O . LEU A 1 219 ? 7.636 7.987 -12.197 1.00 89.00 219 LEU A O 1
ATOM 1630 N N . ALA A 1 220 ? 5.738 6.794 -12.078 1.00 87.12 220 ALA A N 1
ATOM 1631 C CA . ALA A 1 220 ? 5.418 7.053 -10.685 1.00 87.12 220 ALA A CA 1
ATOM 1632 C C . ALA A 1 220 ? 5.063 5.707 -10.046 1.00 87.12 220 ALA A C 1
ATOM 1634 O O . ALA A 1 220 ? 4.333 4.914 -10.642 1.00 87.12 220 ALA A O 1
ATOM 1635 N N . LEU A 1 221 ? 5.610 5.433 -8.865 1.00 85.56 221 LEU A N 1
ATOM 1636 C CA . LEU A 1 221 ? 5.358 4.206 -8.117 1.00 85.56 221 LEU A CA 1
ATOM 1637 C C . LEU A 1 221 ? 4.886 4.593 -6.721 1.00 85.56 221 LEU A C 1
ATOM 1639 O O . LEU A 1 221 ? 5.633 5.226 -5.981 1.00 85.56 221 LEU A O 1
ATOM 1643 N N . VAL A 1 222 ? 3.670 4.185 -6.372 1.00 84.62 222 VAL A N 1
ATOM 1644 C CA . VAL A 1 222 ? 3.183 4.227 -4.992 1.00 84.62 222 VAL A CA 1
ATOM 1645 C C . VAL A 1 222 ? 3.585 2.906 -4.347 1.00 84.62 222 VAL A C 1
ATOM 1647 O O . VAL A 1 222 ? 3.167 1.838 -4.799 1.00 84.62 222 VAL A O 1
ATOM 1650 N N . ALA A 1 223 ? 4.483 2.975 -3.368 1.00 78.06 223 ALA A N 1
ATOM 1651 C CA . ALA A 1 223 ? 4.976 1.806 -2.651 1.00 78.06 223 ALA A CA 1
ATOM 1652 C C . ALA A 1 223 ? 4.025 1.427 -1.506 1.00 78.06 223 ALA A C 1
ATOM 1654 O O . ALA A 1 223 ? 3.246 2.251 -1.043 1.00 78.06 223 ALA A O 1
ATOM 1655 N N . GLN A 1 224 ? 4.113 0.175 -1.051 1.00 73.31 224 GLN A N 1
ATOM 1656 C CA . GLN A 1 224 ? 3.343 -0.311 0.099 1.00 73.31 224 GLN A CA 1
ATOM 1657 C C . GLN A 1 224 ? 3.746 0.402 1.399 1.00 73.31 224 GLN A C 1
ATOM 1659 O O . GLN A 1 224 ? 2.889 0.712 2.213 1.00 73.31 224 GLN A O 1
ATOM 1664 N N . GLU A 1 225 ? 5.037 0.698 1.560 1.00 74.44 225 GLU A N 1
ATOM 1665 C CA . GLU A 1 225 ? 5.544 1.581 2.608 1.00 74.44 225 GLU A CA 1
ATOM 1666 C C . GLU A 1 225 ? 6.093 2.848 1.943 1.00 74.44 225 GLU A C 1
ATOM 1668 O O . GLU A 1 225 ? 7.006 2.752 1.108 1.00 74.44 225 GLU A O 1
ATOM 1673 N N . PRO A 1 226 ? 5.551 4.033 2.260 1.00 74.25 226 PRO A N 1
ATOM 1674 C CA . PRO A 1 226 ? 6.014 5.263 1.648 1.00 74.25 226 PRO A CA 1
ATOM 1675 C C . PRO A 1 226 ? 7.429 5.579 2.173 1.00 74.25 226 PRO A C 1
ATOM 1677 O O . PRO A 1 226 ? 7.663 5.557 3.384 1.00 74.25 226 PRO A O 1
ATOM 1680 N N . PRO A 1 227 ? 8.409 5.867 1.294 1.00 79.69 227 PRO A N 1
ATOM 1681 C CA . PRO A 1 227 ? 9.808 6.068 1.677 1.00 79.69 227 PRO A CA 1
ATOM 1682 C C . PRO A 1 227 ? 10.050 7.462 2.284 1.00 79.69 227 PRO A C 1
ATOM 1684 O O . PRO A 1 227 ? 10.950 8.191 1.866 1.00 79.69 227 PRO A O 1
ATOM 1687 N N . LEU A 1 228 ? 9.230 7.860 3.254 1.00 87.81 228 LEU A N 1
ATOM 1688 C CA . LEU A 1 228 ? 9.275 9.184 3.858 1.00 87.81 228 LEU A CA 1
ATOM 1689 C C . LEU A 1 228 ? 10.475 9.324 4.795 1.00 87.81 228 LEU A C 1
ATOM 1691 O O . LEU A 1 228 ? 10.844 8.411 5.535 1.00 87.81 228 LEU A O 1
ATOM 1695 N N . VAL A 1 229 ? 11.067 10.513 4.803 1.00 90.44 229 VAL A N 1
ATOM 1696 C CA . VAL A 1 229 ? 12.150 10.888 5.705 1.00 90.44 229 VAL A CA 1
ATOM 1697 C C . VAL A 1 229 ? 11.535 11.398 7.018 1.00 90.44 229 VAL A C 1
ATOM 1699 O O . VAL A 1 229 ? 10.958 12.490 7.038 1.00 90.44 229 VAL A O 1
ATOM 1702 N N . PRO A 1 230 ? 11.662 10.669 8.147 1.00 85.00 230 PRO A N 1
ATOM 1703 C CA . PRO A 1 230 ? 10.818 10.897 9.331 1.00 85.00 230 PRO A CA 1
ATOM 1704 C C . PRO A 1 230 ? 11.024 12.241 10.042 1.00 85.00 230 PRO A C 1
ATOM 1706 O O . PRO A 1 230 ? 10.161 12.694 10.805 1.00 85.00 230 PRO A O 1
ATOM 1709 N N . PHE A 1 231 ? 12.198 12.846 9.855 1.00 89.19 231 PHE A N 1
ATOM 1710 C CA . PHE A 1 231 ? 12.588 14.105 10.489 1.00 89.19 231 PHE A CA 1
ATOM 1711 C C . PHE A 1 231 ? 12.271 15.341 9.642 1.00 89.19 231 PHE A C 1
ATOM 1713 O O . PHE A 1 231 ? 12.338 16.446 10.181 1.00 89.19 231 PHE A O 1
ATOM 1720 N N . LEU A 1 232 ? 11.918 15.150 8.369 1.00 92.31 232 LEU A N 1
ATOM 1721 C CA . LEU A 1 232 ? 11.463 16.212 7.480 1.00 92.31 232 LEU A CA 1
ATOM 1722 C C . LEU A 1 232 ? 9.962 16.474 7.675 1.00 92.31 232 LEU A C 1
ATOM 1724 O O . LEU A 1 232 ? 9.208 15.599 8.126 1.00 92.31 232 LEU A O 1
ATOM 1728 N N . SER A 1 233 ? 9.530 17.692 7.358 1.00 93.19 233 SER A N 1
ATOM 1729 C CA . SER A 1 233 ? 8.112 18.034 7.261 1.00 93.19 233 SER A CA 1
ATOM 1730 C C . SER A 1 233 ? 7.448 17.339 6.069 1.00 93.19 233 SER A C 1
ATOM 1732 O O . SER A 1 233 ? 8.118 16.788 5.190 1.00 93.19 233 SER A O 1
ATOM 1734 N N . VAL A 1 234 ? 6.116 17.344 6.036 1.00 92.06 234 VAL A N 1
ATOM 1735 C CA . VAL A 1 234 ? 5.337 16.871 4.883 1.00 92.06 234 VAL A CA 1
ATOM 1736 C C . VAL A 1 234 ? 5.759 17.604 3.611 1.00 92.06 234 VAL A C 1
ATOM 1738 O O . VAL A 1 234 ? 6.083 16.968 2.611 1.00 92.06 234 VAL A O 1
ATOM 1741 N N . ARG A 1 235 ? 5.846 18.937 3.669 1.00 91.88 235 ARG A N 1
ATOM 1742 C CA . ARG A 1 235 ? 6.289 19.763 2.543 1.00 91.88 235 ARG A CA 1
ATOM 1743 C C . ARG A 1 235 ? 7.709 19.413 2.115 1.00 91.88 235 ARG A C 1
ATOM 1745 O O . ARG A 1 235 ? 7.937 19.205 0.932 1.00 91.88 235 ARG A O 1
ATOM 1752 N N . GLU A 1 236 ? 8.640 19.292 3.058 1.00 91.25 236 GLU A N 1
ATOM 1753 C CA . GLU A 1 236 ? 10.037 18.949 2.761 1.00 91.25 236 GLU A CA 1
ATOM 1754 C C . GLU A 1 236 ? 10.174 17.553 2.128 1.00 91.25 236 GLU A C 1
ATOM 1756 O O . GLU A 1 236 ? 11.019 17.355 1.257 1.00 91.25 236 GLU A O 1
ATOM 1761 N N . ASN A 1 237 ? 9.334 16.587 2.519 1.00 91.88 237 ASN A N 1
ATOM 1762 C CA . ASN A 1 237 ? 9.282 15.276 1.867 1.00 91.88 237 ASN A CA 1
ATOM 1763 C C . ASN A 1 237 ? 8.801 15.387 0.417 1.00 91.88 237 ASN A C 1
ATOM 1765 O O . ASN A 1 237 ? 9.452 14.859 -0.484 1.00 91.88 237 ASN A O 1
ATOM 1769 N N . VAL A 1 238 ? 7.704 16.106 0.173 1.00 89.81 238 VAL A N 1
ATOM 1770 C CA . VAL A 1 238 ? 7.188 16.313 -1.189 1.00 89.81 238 VAL A CA 1
ATOM 1771 C C . VAL A 1 238 ? 8.209 17.066 -2.050 1.00 89.81 238 VAL A C 1
ATOM 1773 O O . VAL A 1 238 ? 8.507 16.643 -3.166 1.00 89.81 238 VAL A O 1
ATOM 1776 N N . GLU A 1 239 ? 8.820 18.129 -1.523 1.00 89.00 239 GLU A N 1
ATOM 1777 C CA . GLU A 1 239 ? 9.884 18.887 -2.193 1.00 89.00 239 GLU A CA 1
ATOM 1778 C C . GLU A 1 239 ? 11.087 18.007 -2.544 1.00 89.00 239 GLU A C 1
ATOM 1780 O O . GLU A 1 239 ? 11.619 18.115 -3.651 1.00 89.00 239 GLU A O 1
ATOM 1785 N N . LEU A 1 240 ? 11.492 17.106 -1.642 1.00 87.62 240 LEU A N 1
ATOM 1786 C CA . LEU A 1 240 ? 12.573 16.155 -1.886 1.00 87.62 240 LEU A CA 1
ATOM 1787 C C . LEU A 1 240 ? 12.262 15.269 -3.101 1.00 87.62 240 LEU A C 1
ATOM 1789 O O . LEU A 1 240 ? 13.087 15.170 -4.011 1.00 87.62 240 LEU A O 1
ATOM 1793 N N . PHE A 1 241 ? 11.076 14.658 -3.155 1.00 83.38 241 PHE A N 1
ATOM 1794 C CA . PHE A 1 241 ? 10.701 13.767 -4.259 1.00 83.38 241 PHE A CA 1
ATOM 1795 C C . PHE 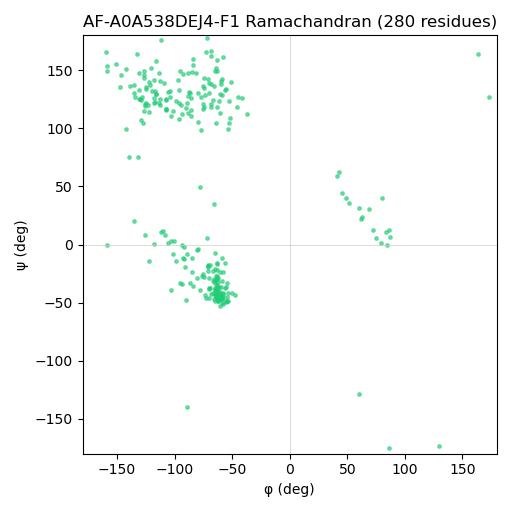A 1 241 ? 10.478 14.504 -5.580 1.00 83.38 241 PHE A C 1
ATOM 1797 O O . PHE A 1 241 ? 10.906 14.020 -6.632 1.00 83.38 241 PHE A O 1
ATOM 1804 N N . LEU A 1 242 ? 9.878 15.695 -5.548 1.00 84.25 242 LEU A N 1
ATOM 1805 C CA . LEU A 1 242 ? 9.749 16.533 -6.739 1.00 84.25 242 LEU A CA 1
ATOM 1806 C C . LEU A 1 242 ? 11.130 16.990 -7.243 1.00 84.25 242 LEU A C 1
ATOM 1808 O O . LEU A 1 242 ? 11.396 16.958 -8.449 1.00 84.25 242 LEU A O 1
ATOM 1812 N N . GLY A 1 243 ? 12.044 17.342 -6.334 1.00 82.62 243 GLY A N 1
ATOM 1813 C CA . GLY A 1 243 ? 13.422 17.731 -6.643 1.00 82.62 243 GLY A CA 1
ATOM 1814 C C . GLY A 1 243 ? 14.237 16.619 -7.309 1.00 82.62 243 GLY A C 1
ATOM 1815 O O . GLY A 1 243 ? 15.051 16.899 -8.190 1.00 82.62 243 GLY A O 1
ATOM 1816 N N . LEU A 1 244 ? 13.968 15.350 -6.974 1.00 79.31 244 LEU A N 1
ATOM 1817 C CA . LEU A 1 244 ? 14.573 14.200 -7.657 1.00 79.31 244 LEU A CA 1
ATOM 1818 C C . LEU A 1 244 ? 14.159 14.106 -9.134 1.00 79.31 244 LEU A C 1
ATOM 1820 O O . LEU A 1 244 ? 14.947 13.627 -9.952 1.00 79.31 244 LEU A O 1
ATOM 1824 N N . ARG A 1 245 ? 12.949 14.562 -9.489 1.00 76.44 245 ARG A N 1
ATOM 1825 C CA . ARG A 1 245 ? 12.451 14.567 -10.877 1.00 76.44 245 ARG A CA 1
ATOM 1826 C C . ARG A 1 245 ? 12.856 15.816 -11.647 1.00 76.44 245 ARG A C 1
ATOM 1828 O O . ARG A 1 245 ? 13.066 15.745 -12.854 1.00 76.44 245 ARG A O 1
ATOM 1835 N N . SER A 1 246 ? 12.955 16.962 -10.980 1.00 72.94 246 SER A N 1
ATOM 1836 C CA . SER A 1 246 ? 13.272 18.246 -11.609 1.00 72.94 246 SER A CA 1
ATOM 1837 C C . SER A 1 246 ? 14.188 19.085 -10.709 1.00 72.94 246 SER A C 1
ATOM 1839 O O . SER A 1 246 ? 13.705 19.774 -9.812 1.00 72.94 246 SER A O 1
ATOM 1841 N N . PRO A 1 247 ? 15.510 19.091 -10.974 1.00 62.94 247 PRO A N 1
ATOM 1842 C CA . PRO A 1 247 ? 16.491 19.813 -10.157 1.00 62.94 247 PRO A CA 1
ATOM 1843 C C . PRO A 1 247 ? 16.318 21.342 -10.129 1.00 62.94 247 PRO A C 1
ATOM 1845 O O . PRO A 1 247 ? 16.911 22.003 -9.283 1.00 62.94 247 PRO A O 1
ATOM 1848 N N . ASN A 1 248 ? 15.541 21.916 -11.061 1.00 58.88 248 ASN A N 1
ATOM 1849 C CA . ASN A 1 248 ? 15.551 23.352 -11.367 1.00 58.88 248 ASN A CA 1
ATOM 1850 C C . ASN A 1 248 ? 14.317 24.153 -10.907 1.00 58.88 248 ASN A C 1
ATOM 1852 O O . ASN A 1 248 ? 14.218 25.329 -11.247 1.00 58.88 248 ASN A O 1
ATOM 1856 N N . GLY A 1 249 ? 13.386 23.599 -10.131 1.00 55.78 249 GLY A N 1
ATOM 1857 C CA . GLY A 1 249 ? 12.332 24.437 -9.548 1.00 55.78 249 GLY A CA 1
ATOM 1858 C C . GLY A 1 249 ? 11.265 23.643 -8.830 1.00 55.78 249 GLY A C 1
ATOM 1859 O O . GLY A 1 249 ? 10.725 22.731 -9.436 1.00 55.78 249 GLY A O 1
ATOM 1860 N N . ASN A 1 250 ? 10.970 23.974 -7.565 1.00 59.69 250 ASN A N 1
ATOM 1861 C CA . ASN A 1 250 ? 9.898 23.277 -6.845 1.00 59.69 250 ASN A CA 1
ATOM 1862 C C . ASN A 1 250 ? 9.250 23.959 -5.632 1.00 59.69 250 ASN A C 1
ATOM 1864 O O . ASN A 1 250 ? 8.294 23.398 -5.107 1.00 59.69 250 ASN A O 1
ATOM 1868 N N . ASN A 1 251 ? 9.648 25.167 -5.212 1.00 57.56 251 ASN A N 1
ATOM 1869 C CA . ASN A 1 251 ? 9.036 25.766 -4.010 1.00 57.56 251 ASN A CA 1
ATOM 1870 C C . ASN A 1 251 ? 7.520 26.048 -4.135 1.00 57.56 251 ASN A C 1
ATOM 1872 O O . ASN A 1 251 ? 6.870 26.241 -3.116 1.00 57.56 251 ASN A O 1
ATOM 1876 N N . GLY A 1 252 ? 6.945 26.074 -5.348 1.00 65.19 252 GLY A N 1
ATOM 1877 C CA . GLY A 1 252 ? 5.493 26.233 -5.553 1.00 65.19 252 GLY A CA 1
ATOM 1878 C C . GLY A 1 252 ? 4.715 24.922 -5.728 1.00 65.19 252 GLY A C 1
ATOM 1879 O O . GLY A 1 252 ? 3.579 24.817 -5.275 1.00 65.19 252 GLY A O 1
ATOM 1880 N N . GLN A 1 253 ? 5.327 23.897 -6.331 1.00 79.25 253 GLN A N 1
ATOM 1881 C CA . GLN A 1 253 ? 4.622 22.666 -6.724 1.00 79.25 253 GLN A CA 1
ATOM 1882 C C . GLN A 1 253 ? 4.296 21.760 -5.536 1.00 79.25 253 GLN A C 1
ATOM 1884 O O . GLN A 1 253 ? 3.307 21.029 -5.578 1.00 79.25 253 GLN A O 1
ATOM 1889 N N . ALA A 1 254 ? 5.091 21.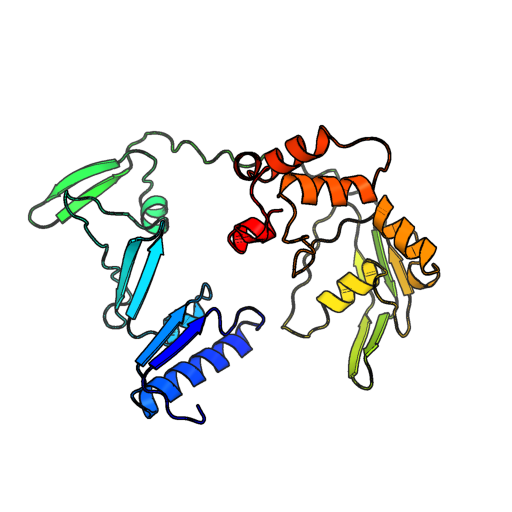812 -4.463 1.00 83.81 254 ALA A N 1
ATOM 1890 C CA . ALA A 1 254 ? 4.816 21.024 -3.266 1.00 83.81 254 ALA A CA 1
ATOM 1891 C C . ALA A 1 254 ? 3.496 21.444 -2.606 1.00 83.81 254 ALA A C 1
ATOM 1893 O O . ALA A 1 254 ? 2.680 20.587 -2.280 1.00 83.81 254 ALA A O 1
ATOM 1894 N N . GLN A 1 255 ? 3.242 22.751 -2.488 1.00 84.00 255 GLN A N 1
ATOM 1895 C CA . GLN A 1 255 ? 2.003 23.260 -1.899 1.00 84.00 255 GLN A CA 1
ATOM 1896 C C . GLN A 1 255 ? 0.779 22.883 -2.744 1.00 84.00 255 GLN A C 1
ATOM 1898 O O . GLN A 1 255 ? -0.219 22.417 -2.204 1.00 84.00 255 GLN A O 1
ATOM 1903 N N . GLU A 1 256 ? 0.877 23.024 -4.069 1.00 84.25 256 GLU A N 1
ATOM 1904 C CA . GLU A 1 256 ? -0.179 22.615 -5.005 1.00 84.25 256 GLU A CA 1
ATOM 1905 C C . GLU A 1 256 ? -0.441 21.103 -4.946 1.00 84.25 256 GLU A C 1
ATOM 1907 O O . GLU A 1 256 ? -1.587 20.668 -4.963 1.00 84.25 256 GLU A O 1
ATOM 1912 N N . THR A 1 257 ? 0.607 20.287 -4.819 1.00 85.00 257 THR A N 1
ATOM 1913 C CA . THR A 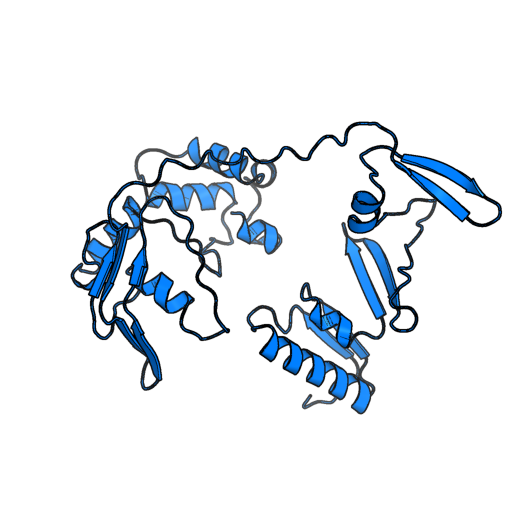1 257 ? 0.465 18.828 -4.696 1.00 85.00 257 THR A CA 1
ATOM 1914 C C . THR A 1 257 ? -0.218 18.449 -3.382 1.00 85.00 257 THR A C 1
ATOM 1916 O O . THR A 1 257 ? -1.119 17.613 -3.378 1.00 85.00 257 THR A O 1
ATOM 1919 N N . LEU A 1 258 ? 0.146 19.106 -2.276 1.00 87.75 258 LEU A N 1
ATOM 1920 C CA . LEU A 1 258 ? -0.484 18.893 -0.971 1.00 87.75 258 LEU A CA 1
ATOM 1921 C C . LEU A 1 258 ? -1.957 19.311 -0.948 1.00 87.75 258 LEU A C 1
ATOM 1923 O O . LEU A 1 258 ? -2.754 18.675 -0.255 1.00 87.75 258 LEU A O 1
ATOM 1927 N N . ALA A 1 259 ? -2.331 20.325 -1.731 1.00 85.69 259 ALA A N 1
ATOM 1928 C CA . ALA A 1 259 ? -3.722 20.717 -1.944 1.00 85.69 259 ALA A CA 1
ATOM 1929 C C . ALA A 1 259 ? -4.558 19.580 -2.532 1.00 85.69 259 ALA A C 1
ATOM 1931 O O . ALA A 1 259 ? -5.642 19.277 -2.035 1.00 85.69 259 ALA A O 1
ATOM 1932 N N . LEU A 1 260 ? -4.024 18.898 -3.549 1.00 82.38 260 LEU A N 1
ATOM 1933 C CA . LEU A 1 260 ? -4.728 17.827 -4.257 1.00 82.38 260 LEU A CA 1
ATOM 1934 C C . LEU A 1 260 ? -5.037 16.613 -3.368 1.00 82.38 260 LEU A C 1
ATOM 1936 O O . LEU A 1 260 ? -6.015 15.914 -3.623 1.00 82.38 260 LEU A O 1
ATOM 1940 N N . VAL A 1 261 ? -4.232 16.373 -2.330 1.00 84.38 261 VAL A N 1
ATOM 1941 C CA . VAL A 1 261 ? -4.408 15.259 -1.376 1.00 84.38 261 VAL A CA 1
ATOM 1942 C C . VAL A 1 261 ? -5.004 15.697 -0.029 1.00 84.38 261 VAL A C 1
ATOM 1944 O O . VAL A 1 261 ? -5.164 14.878 0.880 1.00 84.38 261 VAL A O 1
ATOM 1947 N N . GLY A 1 262 ? -5.353 16.982 0.113 1.00 85.00 262 GLY A N 1
ATOM 1948 C CA . GLY A 1 262 ? -5.966 17.535 1.323 1.00 85.00 262 GLY A CA 1
ATOM 1949 C C . GLY A 1 262 ? -5.030 17.591 2.537 1.00 85.00 262 GLY A C 1
ATOM 1950 O O . GLY A 1 262 ? -5.492 17.456 3.669 1.00 85.00 262 GLY A O 1
ATOM 1951 N N . LEU A 1 263 ? -3.721 17.761 2.321 1.00 88.38 263 LEU A N 1
ATOM 1952 C CA . LEU A 1 263 ? -2.692 17.791 3.375 1.00 88.38 263 LEU A CA 1
ATOM 1953 C C . LEU A 1 263 ? -2.069 19.180 3.597 1.00 88.38 263 LEU A C 1
ATOM 1955 O O . LEU A 1 263 ? -1.081 19.307 4.317 1.00 88.38 263 LEU A O 1
ATOM 1959 N N . GLU A 1 264 ? -2.647 20.241 3.030 1.00 87.50 264 GLU A N 1
ATOM 1960 C CA . GLU A 1 264 ? -2.122 21.617 3.122 1.00 87.50 264 GLU A CA 1
ATOM 1961 C C . GLU A 1 264 ? -1.877 22.071 4.566 1.00 87.50 264 GLU A C 1
ATOM 1963 O O . GLU A 1 264 ? -0.860 22.690 4.869 1.00 87.50 264 GLU A O 1
ATOM 1968 N N . GLN A 1 265 ? -2.801 21.735 5.471 1.00 87.94 265 GLN A N 1
ATOM 1969 C CA . GLN A 1 265 ? -2.735 22.130 6.881 1.00 87.94 265 GLN A CA 1
ATOM 1970 C C . GLN A 1 265 ? -1.631 21.392 7.653 1.00 87.94 265 GLN A C 1
ATOM 1972 O O . GLN A 1 265 ? -1.213 21.846 8.717 1.00 87.94 265 GLN A O 1
ATOM 1977 N N . LEU A 1 266 ? -1.148 20.271 7.112 1.00 90.06 266 LEU A N 1
ATOM 1978 C CA . LEU A 1 266 ? -0.117 19.423 7.707 1.00 90.06 266 LEU A CA 1
ATOM 1979 C C . LEU A 1 266 ? 1.265 19.658 7.081 1.00 90.06 266 LEU A C 1
ATOM 1981 O O . LEU A 1 266 ? 2.224 19.006 7.485 1.00 90.06 266 LEU A O 1
ATOM 1985 N N . ALA A 1 267 ? 1.396 20.606 6.145 1.00 90.38 267 ALA A N 1
ATOM 1986 C CA . ALA A 1 267 ? 2.616 20.868 5.378 1.00 90.38 267 ALA A CA 1
ATOM 1987 C C . ALA A 1 267 ? 3.884 21.009 6.246 1.00 90.38 267 ALA A C 1
ATOM 1989 O O . ALA A 1 267 ? 4.928 20.447 5.919 1.00 90.38 267 ALA A O 1
ATOM 1990 N N . GLU A 1 268 ? 3.795 21.702 7.384 1.00 93.50 268 GLU A N 1
ATOM 1991 C CA . GLU A 1 268 ? 4.932 21.925 8.294 1.00 93.50 268 GLU A CA 1
ATOM 1992 C C . GLU A 1 268 ? 5.055 20.863 9.404 1.00 93.50 268 GLU A C 1
ATOM 1994 O O . GLU A 1 268 ? 5.988 20.890 10.212 1.00 93.50 268 GLU A O 1
ATOM 1999 N N . GLN A 1 269 ? 4.129 19.903 9.470 1.00 92.25 269 GLN A N 1
ATOM 2000 C CA . GLN A 1 269 ? 4.186 18.820 10.444 1.00 92.25 269 GLN A CA 1
ATOM 2001 C C . GLN A 1 269 ? 5.249 17.802 10.035 1.00 92.25 269 GLN A C 1
ATOM 2003 O O . GLN A 1 269 ? 5.355 17.409 8.876 1.00 92.25 269 GLN A O 1
ATOM 2008 N N . ARG A 1 270 ? 6.047 17.344 11.005 1.00 90.75 270 ARG A N 1
ATOM 2009 C CA . ARG A 1 270 ? 6.984 16.236 10.781 1.00 90.75 270 ARG A CA 1
ATOM 2010 C C . ARG A 1 270 ? 6.217 14.956 10.506 1.00 90.75 270 ARG A C 1
ATOM 2012 O O . ARG A 1 270 ? 5.307 14.627 11.268 1.00 90.75 270 ARG A O 1
ATOM 2019 N N . VAL A 1 271 ? 6.663 14.196 9.510 1.00 87.19 271 VAL A N 1
ATOM 2020 C CA . VAL A 1 271 ? 6.017 12.935 9.116 1.00 87.19 271 VAL A CA 1
ATOM 2021 C C . VAL A 1 271 ? 5.918 11.949 10.282 1.00 87.19 271 VAL A C 1
ATOM 2023 O O . VAL A 1 271 ? 4.888 11.315 10.468 1.00 87.19 271 VAL A O 1
ATOM 2026 N N . SER A 1 272 ? 6.932 11.893 11.148 1.00 84.31 272 SER A N 1
ATOM 2027 C CA . SER A 1 272 ? 6.924 11.057 12.363 1.00 84.31 272 SER A CA 1
ATOM 2028 C C . SER A 1 272 ? 5.791 11.351 13.361 1.00 84.31 272 SER A C 1
ATOM 2030 O O . SER A 1 272 ? 5.609 10.593 14.310 1.00 84.31 272 SER A O 1
ATOM 2032 N N . ARG A 1 273 ? 5.050 12.453 13.192 1.00 84.12 273 ARG A N 1
ATOM 2033 C CA . ARG A 1 273 ? 3.892 12.824 14.022 1.00 84.12 273 ARG A CA 1
ATOM 2034 C C . ARG A 1 273 ? 2.554 12.613 13.320 1.00 84.12 273 ARG A C 1
ATOM 2036 O O . ARG A 1 273 ? 1.532 12.993 13.881 1.00 84.12 273 ARG A O 1
ATOM 2043 N N . LEU A 1 274 ? 2.562 12.108 12.095 1.00 83.12 274 LEU A N 1
ATOM 2044 C CA . LEU A 1 274 ? 1.354 11.785 11.350 1.00 83.12 274 LEU A CA 1
ATOM 2045 C C . LEU A 1 274 ? 0.860 10.393 11.730 1.00 83.12 274 LEU A C 1
ATOM 2047 O O . LEU A 1 274 ? 1.662 9.500 12.013 1.00 83.12 274 LEU A O 1
ATOM 2051 N N . SER A 1 275 ? -0.454 10.205 11.687 1.00 81.69 275 SER A N 1
ATOM 2052 C CA . SER A 1 275 ? -1.059 8.872 11.686 1.00 81.69 275 SER A CA 1
ATOM 2053 C C . SER A 1 275 ? -0.652 8.085 10.436 1.00 81.69 275 SER A C 1
ATOM 2055 O O . SER A 1 275 ? -0.294 8.673 9.417 1.00 81.69 275 SER A O 1
ATOM 2057 N N . THR A 1 276 ? -0.743 6.755 10.474 1.00 77.44 276 THR A N 1
ATOM 2058 C CA . THR A 1 276 ? -0.408 5.898 9.323 1.00 77.44 276 THR A CA 1
ATOM 2059 C C . THR A 1 276 ? -1.187 6.292 8.062 1.00 77.44 276 THR A C 1
ATOM 2061 O O . THR A 1 276 ? -0.585 6.495 7.015 1.00 77.44 276 THR A O 1
ATOM 2064 N N . GLY A 1 277 ? -2.498 6.536 8.171 1.00 77.12 277 GLY A N 1
ATOM 2065 C CA . GLY A 1 277 ? -3.321 6.960 7.027 1.00 77.12 277 GLY A CA 1
ATOM 2066 C C . GLY A 1 277 ? -3.054 8.393 6.538 1.00 77.12 277 GLY A C 1
ATOM 2067 O O . GLY A 1 277 ? -3.407 8.752 5.417 1.00 77.12 277 GLY A O 1
ATOM 2068 N N . GLU A 1 278 ? -2.438 9.252 7.352 1.00 82.12 278 GLU A N 1
ATOM 2069 C CA . GLU A 1 278 ? -1.898 10.530 6.874 1.00 82.12 278 GLU A CA 1
ATOM 2070 C C . GLU A 1 278 ? -0.565 10.330 6.155 1.00 82.12 278 GLU A C 1
ATOM 2072 O O . GLU A 1 278 ? -0.359 10.957 5.124 1.00 82.12 278 GLU A O 1
ATOM 2077 N N . GLN A 1 279 ? 0.306 9.441 6.647 1.00 83.25 279 GLN A N 1
ATOM 2078 C CA . GLN A 1 279 ? 1.577 9.111 5.990 1.00 83.25 279 GLN A CA 1
ATOM 2079 C C . GLN A 1 279 ? 1.365 8.473 4.612 1.00 83.25 279 GLN A C 1
ATOM 2081 O O . GLN A 1 279 ? 2.101 8.789 3.689 1.00 83.25 279 GLN A O 1
ATOM 2086 N N . GLU A 1 280 ? 0.342 7.634 4.445 1.00 81.31 280 GLU A N 1
ATOM 2087 C CA . GLU A 1 280 ? -0.011 7.028 3.149 1.00 81.31 280 GLU A CA 1
ATOM 2088 C C . GLU A 1 280 ? -0.477 8.043 2.092 1.00 81.31 280 GLU A C 1
ATOM 2090 O O . GLU A 1 280 ? -0.446 7.746 0.898 1.00 81.31 280 GLU A O 1
ATOM 2095 N N . ARG A 1 281 ? -0.930 9.232 2.514 1.00 80.94 281 ARG A N 1
ATOM 2096 C CA . ARG A 1 281 ? -1.404 10.296 1.614 1.00 80.94 281 ARG A CA 1
ATOM 2097 C C . ARG A 1 281 ? -0.309 11.284 1.195 1.00 80.94 281 ARG A C 1
ATOM 2099 O O . ARG A 1 281 ? -0.575 12.092 0.305 1.00 80.94 281 ARG A O 1
ATOM 2106 N N . VAL A 1 282 ? 0.858 11.259 1.850 1.00 82.50 282 VAL A N 1
ATOM 2107 C CA . VAL A 1 282 ? 2.034 12.100 1.536 1.00 82.50 282 VAL A CA 1
ATOM 2108 C C . VAL A 1 282 ? 2.787 11.516 0.348 1.00 82.50 282 VAL A C 1
ATOM 2110 O O . VAL A 1 282 ? 3.092 12.301 -0.577 1.00 82.50 282 VAL A O 1
#

Nearest PDB structures (foldseek):
  6xgz-assembly2_C  TM=8.830E-01  e=5.478E-10  Escherichia coli LAU-EC10
  3tif-assembly1_B  TM=9.079E-01  e=9.362E-10  Methanocaldococcus jannaschii DSM 2661
  6xgz-assembly3_E  TM=8.829E-01  e=3.081E-09  Escherichia coli LAU-EC10
  2pcj-assembly1_B  TM=9.138E-01  e=4.770E-08  Aquifex aeolicus VF5
  8frl-assembly1_A  TM=8.163E-01  e=7.837E-07  Acinetobacter baylyi ADP1

Secondary structure (DSSP, 8-state):
-TT--SEEEEESTTTTS-HHHHHHHHHHHHHHHHHHT-EEEEE-S-GGGGGT-SEEEEEETTEEEEEEETT-TT--EE-B-TTS-B---HHHHHHTT--S-EEEEEETTEEEEEE-S-----------PPPPPPPSS-SEEEEEEEEEETTEEEEEEEEEEE-TT--------TTSSHHHHHHHHTTSS--SEEEEEETTEETTTS-HHHHHHHHHHH-----SS----TTSBHHHHHHHHHHHH-TT--TTHHHHHHHHTT-GGGTTSBGGGS-HHHHTT-

Foldseek 3Di:
DVPLALEAEAEAVCVQFDPVVVLVVLVVVLVSCVVSVHHYDYDHPDPSNVVSDQKDFDDDPNDTQWIDGPVCNPDIDWDQDPPRDHHDDPVCCVVQVAAPDWDWDDDPPDIDTHHDPPPRPPPPPQPPPDQDDFDDDFQKWWAQFWADDVPDTLDGGDTDTDTPRDDDDDDDGRSNCPVVVVCCQLLVDETPDTWIAGRNDTSNPDDPVRSLLCNLAPDDDQDPQPPADQAAFQLRRQQVSVCSNPVPDDPPPSCVLCVSLVCNVRRRPGLNPDDPVVNSSD

pLDDT: mean 82.38, std 12.04, range [41.09, 96.69]

Radius of gyration: 25.07 Å; Cα contacts (8 Å, |Δi|>4): 367; chains: 1; bounding box: 65×48×61 Å